Protein AF-A0AA40HMD5-F1 (afdb_monomer)

pLDDT: mean 93.28, std 7.08, range [59.75, 98.69]

Radius of gyration: 20.23 Å; Cα contacts (8 Å, |Δi|>4): 149; chains: 1; bounding box: 49×44×64 Å

Organism: Cnephaeus nilssonii (NCBI:txid3371016)

Nearest PDB structures (foldseek):
  6yjk-assembly1_A  TM=9.857E-01  e=2.090E-19  Rhincodon typus
  7ajl-assembly1_AAA  TM=9.637E-01  e=6.233E-18  Mus musculus
  7ajl-assembly1_BBB  TM=9.587E-01  e=8.796E-18  Mus musculus
  7ajk-assembly1_CCC  TM=4.771E-01  e=3.137E-13  Homo sapiens
  7ezx-assembly1_M2  TM=3.123E-01  e=2.542E+00  Porphyridium purpureum

Mean predicted aligned error: 4.62 Å

Foldseek 3Di:
DPDPVQLVVLVVLVVVVVVCVVVVVPDPPVDDDDPVNSVVVNVLVVALHSVLLVVLVVLQVVCVVPVVDDLCVLLVVLLVLLVVLLCCLPPPVNVVPDPDPVVNLVSLVSNLSSQQSNQSSPPQGCQAPPHSHPLVSSLVSLVVDDCVSCVSSLVCVVRRGDCCPPPRGDPVSVVSSD

Sequence (178 aa):
MRNPAIQNDFSYYRRTISRNRINNMHLDIENEVNNEMANRMSLFYAEATPMLKTLSNATMHFVSENKTLPIENTTDCLSTMTSVCKVMLETPEYRSRFTSEETLMFCMRVMVGVIILYDHVHPVGAFCKTSKIDMKGCIKVLKEQAPDSVEGLLNALRFTTKHLNDESTSKQIRAMLQ

Secondary structure (DSSP, 8-state):
---THHHHHHHHHHHHHHHHHHTT-----TTPPPHHHHHHHHHHHHSSSHHHHHHHHHHHHHHHH-TTS-HHHHHHHHHHHHHHHHHHHH-HHHHTT---HHHHHHHHHHHHHHHHHHHHHSTTTTTSTT-SS-HHHHHHHHHTS-HHHHHHHHHHHHHH-SSTTSTTS-HHHHHHH-

Structure (mmCIF, N/CA/C/O backbone):
data_AF-A0AA40HMD5-F1
#
_entry.id   AF-A0AA40HMD5-F1
#
loop_
_atom_site.group_PDB
_atom_site.id
_atom_site.type_symbol
_atom_site.label_atom_id
_atom_site.label_alt_id
_atom_site.label_comp_id
_atom_site.label_asym_id
_atom_site.label_entity_id
_atom_site.label_seq_id
_atom_site.pdbx_PDB_ins_code
_atom_site.Cartn_x
_atom_site.Cartn_y
_atom_site.Cartn_z
_atom_site.occupancy
_atom_site.B_iso_or_equiv
_atom_site.auth_seq_id
_atom_site.auth_comp_id
_atom_site.auth_asym_id
_atom_site.auth_atom_id
_atom_site.pdbx_PDB_model_num
ATOM 1 N N . MET A 1 1 ? 4.386 8.523 -6.939 1.00 76.94 1 MET A N 1
ATOM 2 C CA . MET A 1 1 ? 3.204 9.280 -7.412 1.00 76.94 1 MET A CA 1
ATOM 3 C C . MET A 1 1 ? 3.519 10.701 -7.885 1.00 76.94 1 MET A C 1
ATOM 5 O O . MET A 1 1 ? 3.071 11.043 -8.962 1.00 76.94 1 MET A O 1
ATOM 9 N N . ARG A 1 2 ? 4.275 11.537 -7.150 1.00 86.88 2 ARG A N 1
ATOM 10 C CA . ARG A 1 2 ? 4.455 12.970 -7.500 1.00 86.88 2 ARG A CA 1
ATOM 11 C C . ARG A 1 2 ? 5.481 13.292 -8.605 1.00 86.88 2 ARG A C 1
ATOM 13 O O . ARG A 1 2 ? 5.619 14.453 -8.958 1.00 86.88 2 ARG A O 1
ATOM 20 N N . ASN A 1 3 ? 6.207 12.305 -9.133 1.00 92.56 3 ASN A N 1
ATOM 21 C CA . ASN A 1 3 ? 7.227 12.533 -10.159 1.00 92.56 3 ASN A CA 1
ATOM 22 C C . ASN A 1 3 ? 6.860 11.808 -11.470 1.00 92.56 3 ASN A C 1
ATOM 24 O O . ASN A 1 3 ? 7.210 10.635 -11.621 1.00 92.56 3 ASN A O 1
ATOM 28 N N . PRO A 1 4 ? 6.151 12.473 -12.404 1.00 91.88 4 PRO A N 1
ATOM 29 C CA . PRO A 1 4 ? 5.786 11.882 -13.693 1.00 91.88 4 PRO A CA 1
ATOM 30 C C . PRO A 1 4 ? 6.989 11.694 -14.631 1.00 91.88 4 PRO A C 1
ATOM 32 O O . PRO A 1 4 ? 6.913 10.883 -15.554 1.00 91.88 4 PRO A O 1
ATOM 35 N N . ALA A 1 5 ? 8.108 12.393 -14.392 1.00 96.62 5 ALA A N 1
ATOM 36 C CA . ALA A 1 5 ? 9.300 12.289 -15.232 1.00 96.62 5 ALA A CA 1
ATOM 37 C C . ALA A 1 5 ? 9.866 10.862 -15.242 1.00 96.62 5 ALA A C 1
ATOM 39 O O . ALA A 1 5 ? 10.269 10.388 -16.291 1.00 96.62 5 ALA A O 1
ATOM 40 N N . ILE A 1 6 ? 9.764 10.116 -14.135 1.00 95.44 6 ILE A N 1
ATOM 41 C CA . ILE A 1 6 ? 10.269 8.733 -14.041 1.00 95.44 6 ILE A CA 1
ATOM 42 C C . ILE A 1 6 ? 9.713 7.837 -15.163 1.00 95.44 6 ILE A C 1
ATOM 44 O O . ILE A 1 6 ? 10.471 7.146 -15.844 1.00 95.44 6 ILE A O 1
ATOM 48 N N . GLN A 1 7 ? 8.393 7.849 -15.381 1.00 94.31 7 GLN A N 1
ATOM 49 C CA . GLN A 1 7 ? 7.774 7.041 -16.438 1.00 94.31 7 GLN A CA 1
ATOM 50 C C . GLN A 1 7 ? 8.076 7.603 -17.834 1.00 94.31 7 GLN A C 1
ATOM 52 O O . GLN A 1 7 ? 8.306 6.830 -18.770 1.00 94.31 7 GLN A O 1
ATOM 57 N N . ASN A 1 8 ? 8.091 8.931 -17.980 1.00 96.19 8 ASN A N 1
ATOM 58 C CA . ASN A 1 8 ? 8.350 9.602 -19.255 1.00 96.19 8 ASN A CA 1
ATOM 59 C C . ASN A 1 8 ? 9.776 9.353 -19.751 1.00 96.19 8 ASN A C 1
ATOM 61 O O . ASN A 1 8 ? 9.962 8.947 -20.900 1.00 96.19 8 ASN A O 1
ATOM 65 N N . ASP A 1 9 ? 10.760 9.529 -18.876 1.00 97.56 9 ASP A N 1
ATOM 66 C CA . ASP A 1 9 ? 12.180 9.356 -19.163 1.00 97.56 9 ASP A CA 1
ATOM 67 C C . ASP A 1 9 ? 12.468 7.902 -19.532 1.00 97.56 9 ASP A C 1
ATOM 69 O O . ASP A 1 9 ? 13.110 7.628 -20.547 1.00 97.56 9 ASP A O 1
ATOM 73 N N . PHE A 1 10 ? 11.904 6.946 -18.784 1.00 96.50 10 PHE A N 1
ATOM 74 C CA . PHE A 1 10 ? 12.066 5.531 -19.104 1.00 96.50 10 PHE A CA 1
ATOM 75 C C . PHE A 1 10 ? 11.384 5.147 -20.428 1.00 96.50 10 PHE A C 1
ATOM 77 O O . PHE A 1 10 ? 11.940 4.401 -21.237 1.00 96.50 10 PHE A O 1
ATOM 84 N N . SER A 1 11 ? 10.203 5.703 -20.710 1.00 95.38 11 SER A N 1
ATOM 85 C CA . SER A 1 11 ? 9.508 5.497 -21.988 1.00 95.38 11 SER A CA 1
ATOM 86 C C . SER A 1 11 ? 10.266 6.111 -23.168 1.00 95.38 11 SER A C 1
ATOM 88 O O . SER A 1 11 ? 10.278 5.552 -24.267 1.00 95.38 11 SER A O 1
ATOM 90 N N . TYR A 1 12 ? 10.911 7.262 -22.968 1.00 95.81 12 TYR A N 1
ATOM 91 C CA . TYR A 1 12 ? 11.794 7.870 -23.958 1.00 95.81 12 TYR A CA 1
ATOM 92 C C . TYR A 1 12 ? 13.033 7.003 -24.202 1.00 95.81 12 TYR A C 1
ATOM 94 O O . TYR A 1 12 ? 13.300 6.658 -25.352 1.00 95.81 12 TYR A O 1
ATOM 102 N N . TYR A 1 13 ? 13.715 6.567 -23.138 1.00 93.75 13 TYR A N 1
ATOM 103 C CA . TYR A 1 13 ? 14.861 5.657 -23.212 1.00 93.75 13 TYR A CA 1
ATOM 104 C C . TYR A 1 13 ? 14.550 4.417 -24.064 1.00 93.75 13 TYR A C 1
ATOM 106 O O . TYR A 1 13 ? 15.254 4.145 -25.038 1.00 93.75 13 TYR A O 1
ATOM 114 N N . ARG A 1 14 ? 13.438 3.719 -23.783 1.00 92.69 14 ARG A N 1
ATOM 115 C CA . ARG A 1 14 ? 13.032 2.518 -24.538 1.00 92.69 14 ARG A CA 1
ATOM 116 C C . ARG A 1 14 ? 12.826 2.787 -26.031 1.00 92.69 14 ARG A C 1
ATOM 118 O O . ARG A 1 14 ? 13.251 1.986 -26.865 1.00 92.69 14 ARG A O 1
ATOM 125 N N . ARG A 1 15 ? 12.177 3.904 -26.383 1.00 92.88 15 ARG A N 1
ATOM 126 C CA . ARG A 1 15 ? 11.934 4.283 -27.788 1.00 92.88 15 ARG A CA 1
ATOM 127 C C . ARG A 1 15 ? 13.234 4.606 -28.520 1.00 92.88 15 ARG A C 1
ATOM 129 O O . ARG A 1 15 ? 13.408 4.171 -29.657 1.00 92.88 15 ARG A O 1
ATOM 136 N N . THR A 1 16 ? 14.137 5.331 -27.868 1.00 90.69 16 THR A N 1
ATOM 137 C CA . THR A 1 16 ? 15.429 5.729 -28.438 1.00 90.69 16 THR A CA 1
ATOM 138 C C . THR A 1 16 ? 16.326 4.520 -28.684 1.00 90.69 16 THR A C 1
ATOM 140 O O . THR A 1 16 ? 16.836 4.357 -29.789 1.00 90.69 16 THR A O 1
ATOM 143 N N . ILE A 1 17 ? 16.442 3.619 -27.705 1.00 87.38 17 ILE A N 1
ATOM 144 C CA . ILE A 1 17 ? 17.214 2.377 -27.843 1.00 87.38 17 ILE A CA 1
ATOM 145 C C . ILE A 1 17 ? 16.681 1.503 -28.985 1.00 87.38 17 ILE A C 1
ATOM 147 O O . ILE A 1 17 ? 17.449 1.059 -29.836 1.00 87.38 17 ILE A O 1
ATOM 151 N N . SER A 1 18 ? 15.360 1.306 -29.054 1.00 86.88 18 SER A N 1
ATOM 152 C CA . SER A 1 18 ? 14.730 0.526 -30.127 1.00 86.88 18 SER A CA 1
ATOM 153 C C . SER A 1 18 ? 15.032 1.105 -31.517 1.00 86.88 18 SER A C 1
ATOM 155 O O . SER A 1 18 ? 15.422 0.376 -32.428 1.00 86.88 18 SER A O 1
ATOM 157 N N . ARG A 1 19 ? 14.944 2.434 -31.672 1.00 87.56 19 ARG A N 1
ATOM 158 C CA . ARG A 1 19 ? 15.265 3.120 -32.932 1.00 87.56 19 ARG A CA 1
ATOM 159 C C . ARG A 1 19 ? 16.746 2.998 -33.306 1.00 87.56 19 ARG A C 1
ATOM 161 O O . ARG A 1 19 ? 17.051 2.764 -34.472 1.00 87.56 19 ARG A O 1
ATOM 168 N N . ASN A 1 20 ? 17.656 3.129 -32.343 1.00 84.69 20 ASN A N 1
ATOM 169 C CA . ASN A 1 20 ? 19.097 3.033 -32.598 1.00 84.69 20 ASN A CA 1
ATOM 170 C C . ASN A 1 20 ? 19.508 1.630 -33.064 1.00 84.69 20 ASN A C 1
ATOM 172 O O . ASN A 1 20 ? 20.321 1.515 -33.981 1.00 84.69 20 ASN A O 1
ATOM 176 N N . ARG A 1 21 ? 18.883 0.580 -32.509 1.00 79.88 21 ARG A N 1
ATOM 177 C CA . ARG A 1 21 ? 19.070 -0.809 -32.961 1.00 79.88 21 ARG A CA 1
ATOM 178 C C . ARG A 1 21 ? 18.622 -1.018 -34.410 1.00 79.88 21 ARG A C 1
ATOM 180 O O . ARG A 1 21 ? 19.326 -1.675 -35.161 1.00 79.88 21 ARG A O 1
ATOM 187 N N . ILE A 1 22 ? 17.490 -0.433 -34.819 1.00 81.19 22 ILE A N 1
ATOM 188 C CA . ILE A 1 22 ? 16.999 -0.512 -36.211 1.00 81.19 22 ILE A CA 1
ATOM 189 C C . ILE A 1 22 ? 17.963 0.187 -37.181 1.00 81.19 22 ILE A C 1
ATOM 191 O O . ILE A 1 22 ? 18.184 -0.290 -38.290 1.00 81.19 22 ILE A O 1
ATOM 195 N N . ASN A 1 23 ? 18.558 1.301 -36.756 1.00 82.94 23 ASN A N 1
ATOM 196 C CA . ASN A 1 23 ? 19.469 2.091 -37.582 1.00 82.94 23 ASN A CA 1
ATOM 197 C C . ASN A 1 23 ? 20.921 1.568 -37.581 1.00 82.94 23 ASN A C 1
ATOM 199 O O . ASN A 1 23 ? 21.796 2.257 -38.099 1.00 82.94 23 ASN A O 1
ATOM 203 N N . ASN A 1 24 ? 21.197 0.392 -36.995 1.00 71.44 24 ASN A N 1
ATOM 204 C CA . ASN A 1 24 ? 22.543 -0.181 -36.829 1.00 71.44 24 ASN A CA 1
ATOM 205 C C . ASN A 1 24 ? 23.564 0.791 -36.209 1.00 71.44 24 ASN A C 1
ATOM 207 O O . ASN A 1 24 ? 24.769 0.683 -36.442 1.00 71.44 24 ASN A O 1
ATOM 211 N N . MET A 1 25 ? 23.097 1.744 -35.399 1.00 71.94 25 MET A N 1
ATOM 212 C CA . MET A 1 25 ? 23.985 2.585 -34.610 1.00 71.94 25 MET A CA 1
ATOM 213 C C . MET A 1 25 ? 24.460 1.751 -33.421 1.00 71.94 25 MET A C 1
ATOM 215 O O . MET A 1 25 ? 23.797 1.717 -32.384 1.00 71.94 25 MET A O 1
ATOM 219 N N . HIS A 1 26 ? 25.583 1.047 -33.592 1.00 59.75 26 HIS A N 1
ATOM 220 C CA . HIS A 1 26 ? 26.296 0.375 -32.506 1.00 59.75 26 HIS A CA 1
ATOM 221 C C . HIS A 1 26 ? 26.865 1.433 -31.557 1.00 59.75 26 HIS A C 1
ATOM 223 O O . HIS A 1 26 ? 28.010 1.860 -31.659 1.00 59.75 26 HIS A O 1
ATOM 229 N N . LEU A 1 27 ? 26.011 1.917 -30.662 1.00 65.69 27 LEU A N 1
ATOM 230 C CA . LEU A 1 27 ? 26.441 2.618 -29.469 1.00 65.69 27 LEU A CA 1
ATOM 231 C C . LEU A 1 27 ? 26.837 1.525 -28.480 1.00 65.69 27 LEU A C 1
ATOM 233 O O . LEU A 1 27 ? 25.963 0.792 -28.015 1.00 65.69 27 LEU A O 1
ATOM 237 N N . ASP A 1 28 ? 28.130 1.404 -28.181 1.00 62.22 28 ASP A N 1
ATOM 238 C CA . ASP A 1 28 ? 28.633 0.558 -27.095 1.00 62.22 28 ASP A CA 1
ATOM 239 C C . ASP A 1 28 ? 28.187 1.159 -25.754 1.00 62.22 28 ASP A C 1
ATOM 241 O O . ASP A 1 28 ? 28.931 1.828 -25.039 1.00 62.22 28 ASP A O 1
ATOM 245 N N . ILE A 1 29 ? 26.902 0.992 -25.439 1.00 69.81 29 ILE A N 1
ATOM 246 C CA . ILE A 1 29 ? 26.333 1.360 -24.150 1.00 69.81 29 ILE A CA 1
ATOM 247 C C . ILE A 1 29 ? 26.676 0.214 -23.209 1.00 69.81 29 ILE A C 1
ATOM 249 O O . ILE A 1 29 ? 25.978 -0.797 -23.164 1.00 69.81 29 ILE A O 1
ATOM 253 N N . GLU A 1 30 ? 27.750 0.391 -22.446 1.00 60.41 30 GLU A N 1
ATOM 254 C CA . GLU A 1 30 ? 28.377 -0.629 -21.591 1.00 60.41 30 GLU A CA 1
ATOM 255 C C . GLU A 1 30 ? 27.458 -1.209 -20.486 1.00 60.41 30 GLU A C 1
ATOM 257 O O . GLU A 1 30 ? 27.862 -2.091 -19.744 1.00 60.41 30 GLU A O 1
ATOM 262 N N . ASN A 1 31 ? 26.199 -0.766 -20.383 1.00 78.50 31 ASN A N 1
ATOM 263 C CA . ASN A 1 31 ? 25.179 -1.281 -19.462 1.00 78.50 31 ASN A CA 1
ATOM 264 C C . ASN A 1 31 ? 23.758 -1.179 -20.056 1.00 78.50 31 ASN A C 1
ATOM 266 O O . ASN A 1 31 ? 22.821 -0.723 -19.397 1.00 78.50 31 ASN A O 1
ATOM 270 N N . GLU A 1 32 ? 23.583 -1.527 -21.333 1.00 84.00 32 GLU A N 1
ATOM 271 C CA . GLU A 1 32 ? 22.264 -1.480 -21.972 1.00 84.00 32 GLU A CA 1
ATOM 272 C C . GLU A 1 32 ? 21.247 -2.396 -21.260 1.00 84.00 32 GLU A C 1
ATOM 274 O O . GLU A 1 32 ? 21.483 -3.585 -21.035 1.00 84.00 32 GLU A O 1
ATOM 279 N N . VAL A 1 33 ? 20.068 -1.856 -20.935 1.00 89.38 33 VAL A N 1
ATOM 280 C CA . VAL A 1 33 ? 18.976 -2.645 -20.360 1.00 89.38 33 VAL A CA 1
ATOM 281 C C . VAL A 1 33 ? 18.364 -3.518 -21.453 1.00 89.38 33 VAL A C 1
ATOM 283 O O . VAL A 1 33 ? 17.806 -3.015 -22.431 1.00 89.38 33 VAL A O 1
ATOM 286 N N . ASN A 1 34 ? 18.426 -4.839 -21.276 1.00 89.69 34 ASN A N 1
ATOM 287 C CA . ASN A 1 34 ? 17.807 -5.772 -22.214 1.00 89.69 34 ASN A CA 1
ATOM 288 C C . ASN A 1 34 ? 16.266 -5.632 -22.239 1.00 89.69 34 ASN A C 1
ATOM 290 O O . ASN A 1 34 ? 15.643 -5.090 -21.322 1.00 89.69 34 ASN A O 1
ATOM 294 N N . ASN A 1 35 ? 15.626 -6.138 -23.298 1.00 89.31 35 ASN A N 1
ATOM 295 C CA . ASN A 1 35 ? 14.188 -5.933 -23.508 1.00 89.31 35 ASN A CA 1
ATOM 296 C C . ASN A 1 35 ? 13.310 -6.596 -22.424 1.00 89.31 35 ASN A C 1
ATOM 298 O O . ASN A 1 35 ? 12.266 -6.057 -22.060 1.00 89.31 35 ASN A O 1
ATOM 302 N N . GLU A 1 36 ? 13.728 -7.742 -21.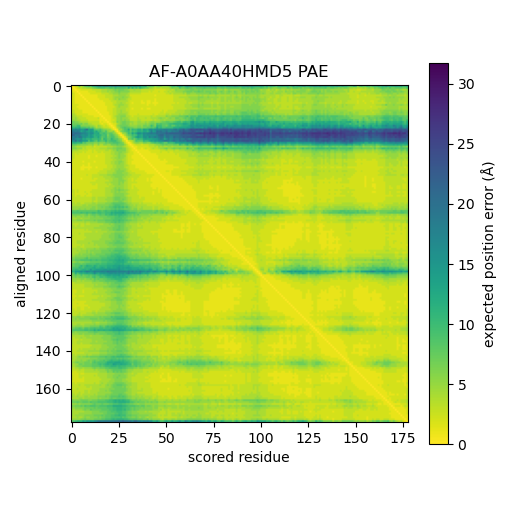881 1.00 93.81 36 GLU A N 1
ATOM 303 C CA . GLU A 1 36 ? 12.995 -8.438 -20.816 1.00 93.81 36 GLU A CA 1
ATOM 304 C C . GLU A 1 36 ? 12.981 -7.614 -19.520 1.00 93.81 36 GLU A C 1
ATOM 306 O O . GLU A 1 36 ? 11.915 -7.332 -18.964 1.00 93.81 36 GLU A O 1
ATOM 311 N N . MET A 1 37 ? 14.154 -7.153 -19.080 1.00 94.44 37 MET A N 1
ATOM 312 C CA . MET A 1 37 ? 14.301 -6.266 -17.931 1.00 94.44 37 MET A CA 1
ATOM 313 C C . MET A 1 37 ? 13.524 -4.969 -18.155 1.00 94.44 37 MET A C 1
ATOM 315 O O . MET A 1 37 ? 12.797 -4.528 -17.266 1.00 94.44 37 MET A O 1
ATOM 319 N N . ALA A 1 38 ? 13.589 -4.396 -19.361 1.00 94.50 38 ALA A N 1
ATOM 320 C CA . ALA A 1 38 ? 12.853 -3.183 -19.684 1.00 94.50 38 ALA A CA 1
ATOM 321 C C . ALA A 1 38 ? 11.329 -3.367 -19.573 1.00 94.50 38 ALA A C 1
ATOM 323 O O . ALA A 1 38 ? 10.638 -2.478 -19.075 1.00 94.50 38 ALA A O 1
ATOM 324 N N . ASN A 1 39 ? 10.798 -4.527 -19.976 1.00 95.00 39 ASN A N 1
ATOM 325 C CA . ASN A 1 39 ? 9.383 -4.857 -19.793 1.00 95.00 39 ASN A CA 1
ATOM 326 C C . ASN A 1 39 ? 9.010 -4.959 -18.307 1.00 95.00 39 ASN A C 1
ATOM 328 O O . ASN A 1 39 ? 8.006 -4.378 -17.891 1.00 95.00 39 ASN A O 1
ATOM 332 N N . ARG A 1 40 ? 9.837 -5.627 -17.489 1.00 96.94 40 ARG A N 1
ATOM 333 C CA . ARG A 1 40 ? 9.624 -5.720 -16.032 1.00 96.94 40 ARG A CA 1
ATOM 334 C C . ARG A 1 40 ? 9.664 -4.347 -15.362 1.00 96.94 40 ARG A C 1
ATOM 336 O O . ARG A 1 40 ? 8.799 -4.045 -14.545 1.00 96.94 40 ARG A O 1
ATOM 343 N N . MET A 1 41 ? 10.617 -3.497 -15.743 1.00 96.88 41 MET A N 1
ATOM 344 C CA . MET A 1 41 ? 10.718 -2.119 -15.256 1.00 96.88 41 MET A CA 1
ATOM 345 C C . MET A 1 41 ? 9.507 -1.275 -15.665 1.00 96.88 41 MET A C 1
ATOM 347 O O . MET A 1 41 ? 9.007 -0.502 -14.854 1.00 96.88 41 MET A O 1
ATOM 351 N N . SER A 1 42 ? 8.996 -1.432 -16.892 1.00 96.38 42 SER A N 1
ATOM 352 C CA . SER A 1 42 ? 7.786 -0.725 -17.328 1.00 96.38 42 SER A CA 1
ATOM 353 C C . SER A 1 42 ? 6.566 -1.106 -16.496 1.00 96.38 42 SER A C 1
ATOM 355 O O . SER A 1 42 ? 5.850 -0.211 -16.059 1.00 96.38 42 SER A O 1
ATOM 357 N N . LEU A 1 43 ? 6.352 -2.399 -16.229 1.00 96.50 43 LEU A N 1
ATOM 358 C CA . LEU A 1 43 ? 5.265 -2.844 -15.350 1.00 96.50 43 LEU A CA 1
ATOM 359 C C . LEU A 1 43 ? 5.455 -2.330 -13.920 1.00 96.50 43 LEU A C 1
ATOM 361 O O . LEU A 1 43 ? 4.504 -1.858 -13.311 1.00 96.50 43 LEU A O 1
ATOM 365 N N . PHE A 1 44 ? 6.689 -2.357 -13.410 1.00 97.50 44 PHE A N 1
ATOM 366 C CA . PHE A 1 44 ? 7.006 -1.833 -12.085 1.00 97.50 44 PHE A CA 1
ATOM 367 C C . PHE A 1 44 ? 6.665 -0.343 -11.961 1.00 97.50 44 PHE A C 1
ATOM 369 O O . PHE A 1 44 ? 5.963 0.044 -11.034 1.00 97.50 44 PHE A O 1
ATOM 376 N N . TYR A 1 45 ? 7.113 0.499 -12.896 1.00 96.50 45 TYR A N 1
ATOM 377 C CA . TYR A 1 45 ? 6.860 1.940 -12.829 1.00 96.50 45 TYR A CA 1
ATOM 378 C C . TYR A 1 45 ? 5.434 2.344 -13.201 1.00 96.50 45 TYR A C 1
ATOM 380 O O . TYR A 1 45 ? 5.040 3.449 -12.835 1.00 96.50 45 TYR A O 1
ATOM 388 N N . ALA A 1 46 ? 4.672 1.493 -13.896 1.00 94.75 46 ALA A N 1
ATOM 389 C CA . ALA A 1 46 ? 3.262 1.739 -14.206 1.00 94.75 46 ALA A CA 1
ATOM 390 C C . ALA A 1 46 ? 2.365 1.705 -12.956 1.00 94.75 46 ALA A C 1
ATOM 392 O O . ALA A 1 46 ? 1.312 2.340 -12.935 1.00 94.75 46 ALA A O 1
ATOM 393 N N . GLU A 1 47 ? 2.787 0.999 -11.907 1.00 94.81 47 GLU A N 1
ATOM 394 C CA . GLU A 1 47 ? 2.059 0.910 -10.643 1.00 94.81 47 GLU A CA 1
ATOM 395 C C . GLU A 1 47 ? 2.073 2.243 -9.878 1.00 94.81 47 GLU A C 1
ATOM 397 O O . GLU A 1 47 ? 3.083 2.948 -9.809 1.00 94.81 47 GLU A O 1
ATOM 402 N N . ALA A 1 48 ? 0.957 2.573 -9.220 1.00 94.06 48 ALA A N 1
ATOM 403 C CA . ALA A 1 48 ? 0.833 3.793 -8.417 1.00 94.06 48 ALA A CA 1
ATOM 404 C C . ALA A 1 48 ? 1.860 3.845 -7.265 1.00 94.06 48 ALA A C 1
ATOM 406 O O . ALA A 1 48 ? 2.462 4.891 -6.982 1.00 94.06 48 ALA A O 1
ATOM 407 N N . THR A 1 49 ? 2.087 2.693 -6.626 1.00 96.38 49 THR A N 1
ATOM 408 C CA . THR A 1 49 ? 3.064 2.494 -5.548 1.00 96.38 49 THR A CA 1
ATOM 409 C C . THR A 1 49 ? 3.936 1.261 -5.837 1.00 96.38 49 THR A C 1
ATOM 411 O O . THR A 1 49 ? 3.689 0.189 -5.275 1.00 96.38 49 THR A O 1
ATOM 414 N N . PRO A 1 50 ? 4.977 1.388 -6.682 1.00 96.69 50 PRO A N 1
ATOM 415 C CA . PRO A 1 50 ? 5.748 0.247 -7.185 1.00 96.69 50 PRO A CA 1
ATOM 416 C C . PRO A 1 50 ? 6.318 -0.658 -6.084 1.00 96.69 50 PRO A C 1
ATOM 418 O O . PRO A 1 50 ? 6.109 -1.868 -6.086 1.00 96.69 50 PRO A O 1
ATOM 421 N N . MET A 1 51 ? 6.967 -0.064 -5.076 1.00 98.00 51 MET A N 1
ATOM 422 C CA . MET A 1 51 ? 7.566 -0.819 -3.967 1.00 98.00 51 MET A CA 1
ATOM 423 C C . MET A 1 51 ? 6.522 -1.555 -3.123 1.00 98.00 51 MET A C 1
ATOM 425 O O . MET A 1 51 ? 6.729 -2.705 -2.743 1.00 98.00 51 MET A O 1
ATOM 429 N N . LEU A 1 52 ? 5.381 -0.918 -2.851 1.00 97.19 52 LEU A N 1
ATOM 430 C CA . LEU A 1 52 ? 4.327 -1.528 -2.044 1.00 97.19 52 LEU A CA 1
ATOM 431 C C . LEU A 1 52 ? 3.611 -2.651 -2.801 1.00 97.19 52 LEU A C 1
ATOM 433 O O . LEU A 1 52 ? 3.249 -3.659 -2.195 1.00 97.19 52 LEU A O 1
ATOM 437 N N . LYS A 1 53 ? 3.472 -2.526 -4.126 1.00 96.94 53 LYS A N 1
ATOM 438 C CA . LYS A 1 53 ? 2.978 -3.610 -4.977 1.00 96.94 53 LYS A CA 1
ATOM 439 C C . LYS A 1 53 ? 3.922 -4.811 -4.942 1.00 96.94 53 LYS A C 1
ATOM 441 O O . LYS A 1 53 ? 3.460 -5.934 -4.751 1.00 96.94 53 LYS A O 1
ATOM 446 N N . THR A 1 54 ? 5.231 -4.580 -5.049 1.00 98.00 54 THR A N 1
ATOM 447 C CA . THR A 1 54 ? 6.242 -5.641 -4.925 1.00 98.00 54 THR A CA 1
ATOM 448 C C . THR A 1 54 ? 6.175 -6.331 -3.565 1.00 98.00 54 THR A C 1
ATOM 450 O O . THR A 1 54 ? 6.154 -7.558 -3.519 1.00 98.00 54 THR A O 1
ATOM 453 N N . LEU A 1 55 ? 6.077 -5.573 -2.466 1.00 98.31 55 LEU A N 1
ATOM 454 C CA . LEU A 1 55 ? 5.919 -6.152 -1.128 1.00 98.31 55 LEU A CA 1
ATOM 455 C C . LEU A 1 55 ? 4.618 -6.950 -0.998 1.00 98.31 55 LEU A C 1
ATOM 457 O O . LEU A 1 55 ? 4.655 -8.066 -0.498 1.00 98.31 55 LEU A O 1
ATOM 461 N N . SER A 1 56 ? 3.498 -6.439 -1.517 1.00 97.44 56 SER A N 1
ATOM 462 C CA . SER A 1 56 ? 2.210 -7.152 -1.508 1.00 97.44 56 SER A CA 1
ATOM 463 C C . SER A 1 56 ? 2.310 -8.490 -2.240 1.00 97.44 56 SER A C 1
ATOM 465 O O . SER A 1 56 ? 1.879 -9.518 -1.720 1.00 97.44 56 SER A O 1
ATOM 467 N N . ASN A 1 57 ? 2.948 -8.502 -3.414 1.00 97.62 57 ASN A N 1
ATOM 468 C CA . ASN A 1 57 ? 3.197 -9.725 -4.172 1.00 97.62 57 ASN A CA 1
ATOM 469 C C . ASN A 1 57 ? 4.110 -10.695 -3.408 1.00 97.62 57 ASN A C 1
ATOM 471 O O . ASN A 1 57 ? 3.824 -11.888 -3.372 1.00 97.62 57 ASN A O 1
ATOM 475 N N . ALA A 1 58 ? 5.169 -10.197 -2.763 1.00 98.31 58 ALA A N 1
ATOM 476 C CA . ALA A 1 58 ? 6.068 -11.019 -1.958 1.00 98.31 58 ALA A CA 1
ATOM 477 C C . ALA A 1 58 ? 5.362 -11.629 -0.734 1.00 98.31 58 ALA A C 1
ATOM 479 O O . ALA A 1 58 ? 5.566 -12.802 -0.430 1.00 98.31 58 ALA A O 1
ATOM 480 N N . THR A 1 59 ? 4.488 -10.879 -0.054 1.00 97.88 59 THR A N 1
ATOM 481 C CA . THR A 1 59 ? 3.712 -11.404 1.080 1.00 97.88 59 THR A CA 1
ATOM 482 C C . THR A 1 59 ? 2.679 -12.437 0.625 1.00 97.88 59 THR A C 1
ATOM 484 O O . THR A 1 59 ? 2.546 -13.481 1.262 1.00 97.88 59 THR A O 1
ATOM 487 N N . MET A 1 60 ? 1.993 -12.208 -0.503 1.00 97.50 60 MET A N 1
ATOM 488 C CA . MET A 1 60 ? 1.113 -13.221 -1.104 1.00 97.50 60 MET A CA 1
ATOM 489 C C . MET A 1 60 ? 1.890 -14.492 -1.474 1.00 97.50 60 MET A C 1
ATOM 491 O O . MET A 1 60 ? 1.429 -15.597 -1.191 1.00 97.50 60 MET A O 1
ATOM 495 N N . HIS A 1 61 ? 3.085 -14.340 -2.054 1.00 97.88 61 HIS A N 1
ATOM 496 C CA . HIS A 1 61 ? 3.959 -15.458 -2.405 1.00 97.88 61 HIS A CA 1
ATOM 497 C C . HIS A 1 61 ? 4.357 -16.272 -1.171 1.00 97.88 61 HIS A C 1
ATOM 499 O O . HIS A 1 61 ? 4.159 -17.485 -1.157 1.00 97.88 61 HIS A O 1
ATOM 505 N N . PHE A 1 62 ? 4.810 -15.604 -0.105 1.00 98.12 62 PHE A N 1
ATOM 506 C CA . PHE A 1 62 ? 5.160 -16.240 1.166 1.00 98.12 62 PHE A CA 1
ATOM 507 C C . PHE A 1 62 ? 4.022 -17.117 1.706 1.00 98.12 62 PHE A C 1
ATOM 509 O O . PHE A 1 62 ? 4.251 -18.277 2.047 1.00 98.12 62 PHE A O 1
ATOM 516 N N . VAL A 1 63 ? 2.787 -16.608 1.729 1.00 96.69 63 VAL A N 1
ATOM 517 C CA . VAL A 1 63 ? 1.625 -17.385 2.191 1.00 96.69 63 VAL A CA 1
ATOM 518 C C . VAL A 1 63 ? 1.312 -18.550 1.247 1.00 96.69 63 VAL A C 1
ATOM 520 O O . VAL A 1 63 ? 0.955 -19.634 1.703 1.00 96.69 63 VAL A O 1
ATOM 523 N N . SER A 1 64 ? 1.476 -18.361 -0.065 1.00 95.44 64 SER A N 1
ATOM 524 C CA . SER A 1 64 ? 1.206 -19.410 -1.055 1.00 95.44 64 SER A CA 1
ATOM 525 C C . SER A 1 64 ? 2.210 -20.571 -1.025 1.00 95.44 64 SER A C 1
ATOM 527 O O . SER A 1 64 ? 1.823 -21.715 -1.278 1.00 95.44 64 SER A O 1
ATOM 529 N N . GLU A 1 65 ? 3.476 -20.296 -0.694 1.00 97.44 65 GLU A N 1
ATOM 530 C CA . GLU A 1 65 ? 4.534 -21.306 -0.580 1.00 97.44 65 GLU A CA 1
ATOM 531 C C . GLU A 1 65 ? 4.473 -22.060 0.751 1.00 97.44 65 GLU A C 1
ATOM 533 O O . GLU A 1 65 ? 4.712 -23.265 0.798 1.00 97.44 65 GLU A O 1
ATOM 538 N N . ASN A 1 66 ? 4.087 -21.383 1.834 1.00 96.56 66 ASN A N 1
ATOM 539 C CA . ASN A 1 66 ? 4.078 -21.948 3.182 1.00 96.56 66 ASN A CA 1
ATOM 540 C C . ASN A 1 66 ? 2.694 -22.484 3.578 1.00 96.56 66 ASN A C 1
ATOM 542 O O . ASN A 1 66 ? 2.147 -22.116 4.614 1.00 96.56 66 ASN A O 1
ATOM 546 N N . LYS A 1 67 ? 2.129 -23.393 2.771 1.00 93.50 67 LYS A N 1
ATOM 547 C CA . LYS A 1 67 ? 0.759 -23.926 2.957 1.00 93.50 67 LYS A CA 1
ATOM 548 C C . LYS A 1 67 ? 0.517 -24.645 4.290 1.00 93.50 67 LYS A C 1
ATOM 550 O O . LYS A 1 67 ? -0.631 -24.841 4.674 1.00 93.50 67 LYS A O 1
ATOM 555 N N . THR A 1 68 ? 1.576 -25.087 4.965 1.00 95.31 68 THR A N 1
ATOM 556 C CA . THR A 1 68 ? 1.499 -25.728 6.286 1.00 95.31 68 THR A CA 1
ATOM 557 C C . THR A 1 68 ? 1.306 -24.723 7.419 1.00 95.31 68 THR A C 1
ATOM 559 O O . THR A 1 68 ? 0.881 -25.113 8.505 1.00 95.31 68 THR A O 1
ATOM 562 N N . LEU A 1 69 ? 1.606 -23.441 7.187 1.00 95.94 69 LEU A N 1
ATOM 563 C CA . LEU A 1 69 ? 1.385 -22.378 8.156 1.00 95.94 69 LEU A CA 1
ATOM 564 C C . LEU A 1 69 ? -0.046 -21.842 8.023 1.00 95.94 69 LEU A C 1
ATOM 566 O O . LEU A 1 69 ? -0.475 -21.506 6.917 1.00 95.94 69 LEU A O 1
ATOM 570 N N . PRO A 1 70 ? -0.784 -21.691 9.135 1.00 96.81 70 PRO A N 1
ATOM 571 C CA . PRO A 1 70 ? -2.055 -20.984 9.120 1.00 96.81 70 PRO A CA 1
ATOM 572 C C . PRO A 1 70 ? -1.875 -19.559 8.587 1.00 96.81 70 PRO A C 1
ATOM 574 O O . PRO A 1 70 ? -1.022 -18.811 9.071 1.00 96.81 70 PRO A O 1
ATOM 577 N N . ILE A 1 71 ? -2.713 -19.159 7.625 1.00 95.88 71 ILE A N 1
ATOM 578 C CA . ILE A 1 71 ? -2.711 -17.796 7.066 1.00 95.88 71 ILE A CA 1
ATOM 579 C C . ILE A 1 71 ? -2.894 -16.730 8.153 1.00 95.88 71 ILE A C 1
ATOM 581 O O . ILE A 1 71 ? -2.303 -15.651 8.077 1.00 95.88 71 ILE A O 1
ATOM 585 N N . GLU A 1 72 ? -3.640 -17.087 9.202 1.00 95.94 72 GLU A N 1
ATOM 586 C CA . GLU A 1 72 ? -3.892 -16.270 10.385 1.00 95.94 72 GLU A CA 1
ATOM 587 C C . GLU A 1 72 ? -2.601 -15.797 11.050 1.00 95.94 72 GLU A C 1
ATOM 589 O O . GLU A 1 72 ? -2.529 -14.644 11.450 1.00 95.94 72 GLU A O 1
ATOM 594 N N . ASN A 1 73 ? -1.530 -16.598 11.062 1.00 97.31 73 ASN A N 1
ATOM 595 C CA . ASN A 1 73 ? -0.248 -16.176 11.639 1.00 97.31 73 ASN A CA 1
ATOM 596 C C . ASN A 1 73 ? 0.316 -14.931 10.935 1.00 97.31 73 ASN A C 1
ATOM 598 O O . ASN A 1 73 ? 0.916 -14.065 11.571 1.00 97.31 73 ASN A O 1
ATOM 602 N N . THR A 1 74 ? 0.108 -14.829 9.620 1.00 97.75 74 THR A N 1
ATOM 603 C CA . THR A 1 74 ? 0.553 -13.675 8.829 1.00 97.75 74 THR A CA 1
ATOM 604 C C . THR A 1 74 ? -0.436 -12.525 8.957 1.00 97.75 74 THR A C 1
ATOM 606 O O . THR A 1 74 ? -0.048 -11.396 9.255 1.00 97.75 74 THR A O 1
ATOM 609 N N . THR A 1 75 ? -1.728 -12.791 8.759 1.00 97.56 75 THR A N 1
ATOM 610 C CA . THR A 1 75 ? -2.746 -11.734 8.760 1.00 97.56 75 THR A CA 1
ATOM 611 C C . THR A 1 75 ? -2.928 -11.120 10.148 1.00 97.56 75 THR A C 1
ATOM 613 O O . THR A 1 75 ? -3.095 -9.907 10.263 1.00 97.56 75 THR A O 1
ATOM 616 N N . ASP A 1 76 ? -2.807 -11.903 11.218 1.00 97.94 76 ASP A N 1
ATOM 617 C CA . ASP A 1 76 ? -2.929 -11.410 12.591 1.00 97.94 76 ASP A CA 1
ATOM 618 C C . ASP A 1 76 ? -1.736 -10.552 12.989 1.00 97.94 76 ASP A C 1
ATOM 620 O O . ASP A 1 76 ? -1.929 -9.506 13.611 1.00 97.94 76 ASP A O 1
ATOM 624 N N . CYS A 1 77 ? -0.530 -10.925 12.551 1.00 98.38 77 CYS A N 1
ATOM 625 C CA . CYS A 1 77 ? 0.663 -10.097 12.700 1.00 98.38 77 CYS A CA 1
ATOM 626 C C . CYS A 1 77 ? 0.450 -8.713 12.061 1.00 98.38 77 CYS A C 1
ATOM 628 O O . CYS A 1 77 ? 0.585 -7.689 12.736 1.00 98.38 77 CYS A O 1
ATOM 630 N N . LEU A 1 78 ? 0.005 -8.674 10.799 1.00 98.44 78 LEU A N 1
ATOM 631 C CA . LEU A 1 78 ? -0.269 -7.423 10.082 1.00 98.44 78 LEU A CA 1
ATOM 632 C C . LEU A 1 78 ? -1.387 -6.600 10.748 1.00 98.44 78 LEU A C 1
ATOM 634 O O . LEU A 1 78 ? -1.257 -5.383 10.909 1.00 98.44 78 LEU A O 1
ATOM 638 N N . SER A 1 79 ? -2.472 -7.247 11.186 1.00 98.19 79 SER A N 1
ATOM 639 C CA . SER A 1 79 ? -3.592 -6.565 11.853 1.00 98.19 79 SER A CA 1
ATOM 640 C C . SER A 1 79 ? -3.218 -6.020 13.237 1.00 98.19 79 SER A C 1
ATOM 642 O O . SER A 1 79 ? -3.668 -4.940 13.626 1.00 98.19 79 SER A O 1
ATOM 644 N N . THR A 1 80 ? -2.330 -6.711 13.954 1.00 98.50 80 THR A N 1
ATOM 645 C CA . THR A 1 80 ? -1.823 -6.282 15.261 1.00 98.50 80 THR A CA 1
ATOM 646 C C . THR A 1 80 ? -0.912 -5.074 15.098 1.00 98.50 80 THR A C 1
ATOM 648 O O . THR A 1 80 ? -1.110 -4.075 15.785 1.00 98.50 80 THR A O 1
ATOM 651 N N . MET A 1 81 ? 0.016 -5.098 14.134 1.00 98.31 81 MET A N 1
ATOM 652 C CA . MET A 1 81 ? 0.831 -3.924 13.796 1.00 98.31 81 MET A CA 1
ATOM 653 C C . MET A 1 81 ? -0.044 -2.726 13.408 1.00 98.31 81 MET A C 1
ATOM 655 O O . MET A 1 81 ? 0.181 -1.617 13.890 1.00 98.31 81 MET A O 1
ATOM 659 N N . THR A 1 82 ? -1.088 -2.957 12.603 1.00 98.38 82 THR A N 1
ATOM 660 C CA . THR A 1 82 ? -2.066 -1.921 12.235 1.00 98.38 82 THR A CA 1
ATOM 661 C C . THR A 1 82 ? -2.726 -1.319 13.475 1.00 98.38 82 THR A C 1
ATOM 663 O O . THR A 1 82 ? -2.778 -0.098 13.619 1.00 98.38 82 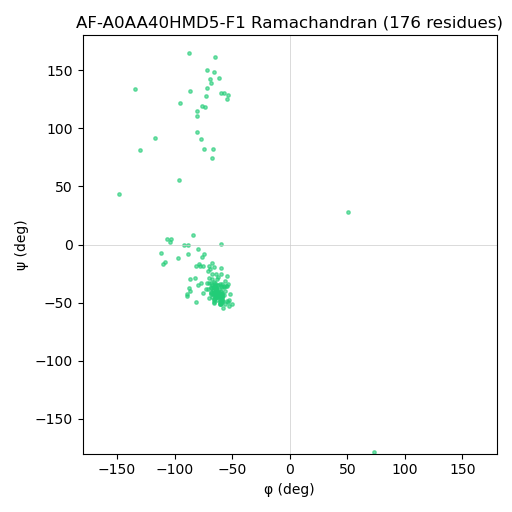THR A O 1
ATOM 666 N N . SER A 1 83 ? -3.193 -2.171 14.389 1.00 98.00 83 SER A N 1
ATOM 667 C CA . SER A 1 83 ? -3.878 -1.757 15.616 1.00 98.00 83 SER A CA 1
ATOM 668 C C . SER A 1 83 ? -2.955 -0.981 16.552 1.00 98.00 83 SER A C 1
ATOM 670 O O . SER A 1 83 ? -3.352 0.058 17.070 1.00 98.00 83 SER A O 1
ATOM 672 N N . VAL A 1 84 ? -1.706 -1.427 16.717 1.00 97.25 84 VAL A N 1
ATOM 673 C CA . VAL A 1 84 ? -0.688 -0.732 17.518 1.00 97.25 84 VAL A CA 1
ATOM 674 C C . VAL A 1 84 ? -0.427 0.664 16.954 1.00 97.25 84 VAL A C 1
ATOM 676 O O . VAL A 1 84 ? -0.516 1.642 17.693 1.00 97.25 84 VAL A O 1
ATOM 679 N N . CYS A 1 85 ? -0.183 0.790 15.644 1.00 97.19 85 CYS A N 1
ATOM 680 C CA . CYS A 1 85 ? 0.002 2.098 15.013 1.00 97.19 85 CYS A CA 1
ATOM 681 C C . CYS A 1 85 ? -1.232 2.993 15.167 1.00 97.19 85 CYS A C 1
ATOM 683 O O . CYS A 1 85 ? -1.091 4.162 15.515 1.00 97.19 85 CYS A O 1
ATOM 685 N N . LYS A 1 86 ? -2.434 2.450 14.955 1.00 97.25 86 LYS A N 1
ATOM 686 C CA . LYS A 1 86 ? -3.685 3.197 15.097 1.00 97.25 86 LYS A CA 1
ATOM 687 C C . LYS A 1 86 ? -3.867 3.724 16.524 1.00 97.25 86 LYS A C 1
ATOM 689 O O . LYS A 1 86 ? -4.077 4.919 16.692 1.00 97.25 86 LYS A O 1
ATOM 694 N N . VAL A 1 87 ? -3.743 2.865 17.538 1.00 96.69 87 VAL A N 1
ATOM 695 C CA . VAL A 1 87 ? -3.904 3.237 18.956 1.00 96.69 87 VAL A CA 1
ATOM 696 C C . VAL A 1 87 ? -2.871 4.284 19.368 1.00 96.69 87 VAL A C 1
ATOM 698 O O . VAL A 1 87 ? -3.221 5.275 20.000 1.00 96.69 87 VAL A O 1
ATOM 701 N N . MET A 1 88 ? -1.614 4.130 18.945 1.00 94.50 88 MET A N 1
ATOM 702 C CA . MET A 1 88 ? -0.576 5.134 19.196 1.00 94.50 88 MET A CA 1
ATOM 703 C C . MET A 1 88 ? -0.923 6.512 18.610 1.00 94.50 88 MET A C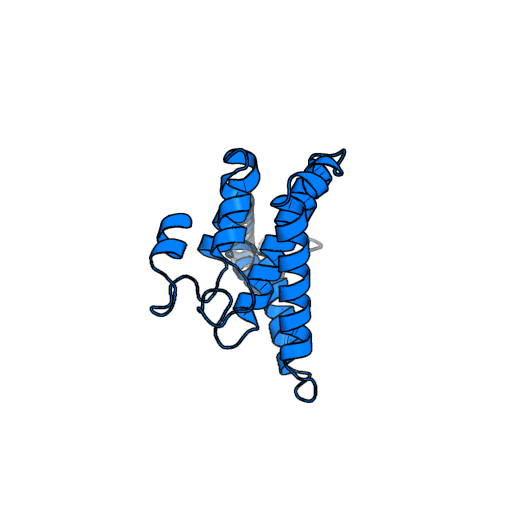 1
ATOM 705 O O . MET A 1 88 ? -0.596 7.533 19.211 1.00 94.50 88 MET A O 1
ATOM 709 N N . LEU A 1 89 ? -1.573 6.551 17.444 1.00 94.44 89 LEU A N 1
ATOM 710 C CA . LEU A 1 89 ? -1.909 7.790 16.740 1.00 94.44 89 LEU A CA 1
ATOM 711 C C . LEU A 1 89 ? -3.244 8.417 17.179 1.00 94.44 89 LEU A C 1
ATOM 713 O O . LEU A 1 89 ? -3.381 9.638 17.079 1.00 94.44 89 LEU A O 1
ATOM 717 N N . GLU A 1 90 ? -4.209 7.603 17.616 1.00 95.00 90 GLU A N 1
ATOM 718 C CA . GLU A 1 90 ? -5.565 8.014 18.017 1.00 95.00 90 GLU A CA 1
ATOM 719 C C . GLU A 1 90 ? -5.639 8.427 19.493 1.00 95.00 90 GLU A C 1
ATOM 721 O O . GLU A 1 90 ? -6.355 9.368 19.827 1.00 95.00 90 GLU A O 1
ATOM 726 N N . THR A 1 91 ? -4.907 7.750 20.382 1.00 94.44 91 THR A N 1
ATOM 727 C CA . THR A 1 91 ? -4.954 8.003 21.829 1.00 94.44 91 THR A CA 1
ATOM 728 C C . THR A 1 91 ? -4.092 9.220 22.196 1.00 94.44 91 THR A C 1
ATOM 730 O O . THR A 1 91 ? -2.866 9.139 22.064 1.00 94.44 91 THR A O 1
ATOM 733 N N . PRO A 1 92 ? -4.665 10.337 22.693 1.00 91.62 92 PRO A N 1
ATOM 734 C CA . PRO A 1 92 ? -3.911 11.560 22.997 1.00 91.62 92 PRO A CA 1
ATOM 735 C C . PRO A 1 92 ? -2.758 11.351 23.989 1.00 91.62 92 PRO A C 1
ATOM 737 O O . PRO A 1 92 ? -1.687 11.945 23.847 1.00 91.62 92 PRO A O 1
ATOM 740 N N . GLU A 1 93 ? -2.933 10.463 24.968 1.00 93.50 93 GLU A N 1
ATOM 741 C CA . GLU A 1 93 ? -1.932 10.130 25.986 1.00 93.50 93 GLU A CA 1
ATOM 742 C C . GLU A 1 93 ? -0.717 9.400 25.407 1.00 93.50 93 GLU A C 1
ATOM 744 O O . GLU A 1 93 ? 0.380 9.513 25.950 1.00 93.50 93 GLU A O 1
ATOM 749 N N . TYR A 1 94 ? -0.890 8.636 24.326 1.00 91.25 94 TYR A N 1
ATOM 750 C CA . TYR A 1 94 ? 0.220 8.010 23.605 1.00 91.25 94 TYR A CA 1
ATOM 751 C C . TYR A 1 94 ? 0.786 8.955 22.561 1.00 91.25 94 TYR A C 1
ATOM 753 O O . TYR A 1 94 ? 2.003 9.077 22.443 1.00 91.25 94 TYR A O 1
ATOM 761 N N . ARG A 1 95 ? -0.088 9.695 21.875 1.00 88.25 95 ARG A N 1
ATOM 762 C CA . ARG A 1 95 ? 0.306 10.664 20.862 1.00 88.25 95 ARG A CA 1
ATOM 763 C C . ARG A 1 95 ? 1.228 11.746 21.432 1.00 88.25 95 ARG A C 1
ATOM 765 O O . ARG A 1 95 ? 2.235 12.077 20.818 1.00 88.25 95 ARG A O 1
ATOM 772 N N . SER A 1 96 ? 0.922 12.247 22.628 1.00 88.88 96 SER A N 1
ATOM 773 C CA . SER A 1 96 ? 1.729 13.252 23.341 1.00 88.88 96 SER A CA 1
ATOM 774 C C . SER A 1 96 ? 3.093 12.743 23.818 1.00 88.88 96 SER A C 1
ATOM 776 O O . SER A 1 96 ? 3.965 13.552 24.125 1.00 88.88 96 SER A O 1
ATOM 778 N N . ARG A 1 97 ? 3.315 11.420 23.857 1.00 89.81 97 ARG A N 1
ATOM 779 C CA . ARG A 1 97 ? 4.633 10.835 24.162 1.00 89.81 97 ARG A CA 1
ATOM 780 C C . ARG A 1 97 ? 5.575 10.868 22.963 1.00 89.81 97 ARG A C 1
ATOM 782 O O . ARG A 1 97 ? 6.778 10.695 23.148 1.00 89.81 97 ARG A O 1
ATOM 789 N N . PHE A 1 98 ? 5.062 11.074 21.748 1.00 85.31 98 PHE A N 1
ATOM 790 C CA . PHE A 1 98 ? 5.915 11.269 20.583 1.00 85.31 98 PHE A CA 1
ATOM 791 C C . PHE A 1 98 ? 6.491 12.679 20.597 1.00 85.31 98 PHE A C 1
ATOM 793 O O . PHE A 1 98 ? 5.769 13.668 20.532 1.00 85.31 98 PHE A O 1
ATOM 800 N N . THR A 1 99 ? 7.815 12.759 20.643 1.00 79.56 99 THR A N 1
ATOM 801 C CA . THR A 1 99 ? 8.560 14.022 20.633 1.00 79.56 99 THR A CA 1
ATOM 802 C C . THR A 1 99 ? 8.886 14.517 19.222 1.00 79.56 99 THR A C 1
ATOM 804 O O . THR A 1 99 ? 9.380 15.630 19.073 1.00 79.56 99 THR A O 1
ATOM 807 N N . SER A 1 100 ? 8.624 13.708 18.188 1.00 88.06 100 SER A N 1
ATOM 808 C CA . SER A 1 100 ? 8.972 13.997 16.792 1.00 88.06 100 SER A CA 1
ATOM 809 C C . SER A 1 100 ? 7.810 13.709 15.840 1.00 88.06 100 SER A C 1
ATOM 811 O O . SER A 1 100 ? 7.206 12.631 15.878 1.00 88.06 100 SER A O 1
ATOM 813 N N . GLU A 1 101 ? 7.549 14.651 14.930 1.00 87.44 101 GLU A N 1
ATOM 814 C CA . GLU A 1 101 ? 6.608 14.473 13.818 1.00 87.44 101 GLU A CA 1
ATOM 815 C C . GLU A 1 101 ? 7.036 13.348 12.863 1.00 87.44 101 GLU A C 1
ATOM 817 O O . GLU A 1 101 ? 6.188 12.680 12.265 1.00 87.44 101 GLU A O 1
ATOM 822 N N . GLU A 1 102 ? 8.339 13.071 12.755 1.00 90.19 102 GLU A N 1
ATOM 823 C CA . GLU A 1 102 ? 8.848 11.976 11.926 1.00 90.19 102 GLU A CA 1
ATOM 824 C C . GLU A 1 102 ? 8.361 10.618 12.433 1.00 90.19 102 GLU A C 1
ATOM 826 O O . GLU A 1 102 ? 7.988 9.762 11.630 1.00 90.19 102 GLU A O 1
ATOM 831 N N . THR A 1 103 ? 8.284 10.436 13.755 1.00 90.56 103 THR A N 1
ATOM 832 C CA . THR A 1 103 ? 7.786 9.199 14.369 1.00 90.56 103 THR A CA 1
ATOM 833 C C . THR A 1 103 ? 6.291 9.013 14.117 1.00 90.56 103 THR A C 1
ATOM 835 O O . THR A 1 103 ? 5.845 7.897 13.837 1.00 90.56 103 THR A O 1
ATOM 838 N N . LEU A 1 104 ? 5.511 10.100 14.140 1.00 91.94 104 LEU A N 1
ATOM 839 C CA . LEU A 1 104 ? 4.090 10.063 13.776 1.00 91.94 104 LEU A CA 1
ATOM 840 C C . LEU A 1 104 ? 3.919 9.654 12.308 1.00 91.94 104 LEU A C 1
ATOM 842 O O . LEU A 1 104 ? 3.151 8.742 11.994 1.00 91.94 104 LEU A O 1
ATOM 846 N N . MET A 1 105 ? 4.685 10.273 11.407 1.00 94.62 105 MET A N 1
ATOM 847 C CA . MET A 1 105 ? 4.674 9.935 9.982 1.00 94.62 105 MET A CA 1
ATOM 848 C C . MET A 1 105 ? 5.180 8.520 9.698 1.00 94.62 105 MET A C 1
ATOM 850 O O . MET A 1 105 ? 4.665 7.858 8.794 1.00 94.62 105 MET A O 1
ATOM 854 N N . PHE A 1 106 ? 6.151 8.025 10.464 1.00 95.25 106 PHE A N 1
ATOM 855 C CA . PHE A 1 106 ? 6.583 6.633 10.419 1.00 95.25 106 PHE A CA 1
ATOM 856 C C . PHE A 1 106 ? 5.429 5.692 10.779 1.00 95.25 106 PHE A C 1
ATOM 858 O O . PHE A 1 106 ? 5.106 4.808 9.988 1.00 95.25 106 PHE A O 1
ATOM 865 N N . CYS A 1 107 ? 4.741 5.929 11.901 1.00 96.06 107 CYS A N 1
ATOM 866 C CA . CYS A 1 107 ? 3.606 5.106 12.324 1.00 96.06 107 CYS A CA 1
ATOM 867 C C . CYS A 1 107 ? 2.478 5.104 11.284 1.00 96.06 107 CYS A C 1
ATOM 869 O O . CYS A 1 107 ? 1.919 4.050 10.992 1.00 96.06 107 CYS A O 1
ATOM 871 N N . MET A 1 108 ? 2.178 6.253 10.671 1.00 96.94 108 MET A N 1
ATOM 872 C CA . MET A 1 108 ? 1.177 6.341 9.603 1.00 96.94 108 MET A CA 1
ATOM 873 C C . MET A 1 108 ? 1.575 5.554 8.349 1.00 96.94 108 MET A C 1
ATOM 875 O O . MET A 1 108 ? 0.742 4.859 7.768 1.00 96.94 108 MET A O 1
ATOM 879 N N . ARG A 1 109 ? 2.848 5.626 7.936 1.00 97.88 109 ARG A N 1
ATOM 880 C CA . ARG A 1 109 ? 3.372 4.860 6.792 1.00 97.88 109 ARG A CA 1
ATOM 881 C C . ARG A 1 109 ? 3.349 3.361 7.057 1.00 97.88 109 ARG A C 1
ATOM 883 O O . ARG A 1 109 ? 2.921 2.615 6.180 1.00 97.88 109 ARG A O 1
ATOM 890 N N . VAL A 1 110 ? 3.767 2.936 8.251 1.00 98.38 110 VAL A N 1
ATOM 891 C CA . VAL A 1 110 ? 3.701 1.531 8.672 1.00 98.38 110 VAL A CA 1
ATOM 892 C C . VAL A 1 110 ? 2.254 1.061 8.647 1.00 98.38 110 VAL A C 1
ATOM 894 O O . VAL A 1 110 ? 1.974 0.083 7.965 1.00 98.38 110 VAL A O 1
ATOM 897 N N . MET A 1 111 ? 1.338 1.798 9.287 1.00 98.44 111 MET A N 1
ATOM 898 C CA . MET A 1 111 ? -0.091 1.477 9.327 1.00 98.44 111 MET A CA 1
ATOM 899 C C . MET A 1 111 ? -0.666 1.263 7.923 1.00 98.44 111 MET A C 1
ATOM 901 O O . MET A 1 111 ? -1.243 0.217 7.651 1.00 98.44 111 MET A O 1
ATOM 905 N N . VAL A 1 112 ? -0.471 2.214 7.005 1.00 98.50 112 VAL A N 1
ATOM 906 C CA . VAL A 1 112 ? -0.994 2.105 5.632 1.00 98.50 112 VAL A CA 1
ATOM 907 C C . VAL A 1 112 ? -0.326 0.976 4.852 1.00 98.50 112 VAL A C 1
ATOM 909 O O . VAL A 1 112 ? -1.008 0.252 4.127 1.00 98.50 112 VAL A O 1
ATOM 912 N N . GLY A 1 113 ? 0.982 0.781 5.031 1.00 98.56 113 GLY A N 1
ATOM 913 C CA . GLY A 1 113 ? 1.707 -0.333 4.431 1.00 98.56 113 GLY A CA 1
ATOM 914 C C . GLY A 1 113 ? 1.119 -1.681 4.843 1.00 98.56 113 GLY A C 1
ATOM 915 O O . GLY A 1 113 ? 0.721 -2.458 3.978 1.00 98.56 113 GLY A O 1
ATOM 916 N N . VAL A 1 114 ? 0.994 -1.943 6.149 1.00 98.50 114 VAL A N 1
ATOM 917 C CA . VAL A 1 114 ? 0.489 -3.233 6.646 1.00 98.50 114 VAL A CA 1
ATOM 918 C C . VAL A 1 114 ? -1.000 -3.446 6.369 1.00 98.50 114 VAL A C 1
ATOM 920 O O . VAL A 1 114 ? -1.397 -4.584 6.135 1.00 98.50 114 VAL A O 1
ATOM 923 N N . ILE A 1 115 ? -1.807 -2.379 6.295 1.00 98.69 115 ILE A N 1
ATOM 924 C CA . ILE A 1 115 ? -3.201 -2.446 5.827 1.00 98.69 115 ILE A CA 1
ATOM 925 C C . ILE A 1 115 ? -3.263 -3.003 4.407 1.00 98.69 115 ILE A C 1
ATOM 927 O O . ILE A 1 115 ? -4.050 -3.905 4.134 1.00 98.69 115 ILE A O 1
ATOM 931 N N . ILE A 1 116 ? -2.443 -2.466 3.500 1.00 98.62 116 ILE A N 1
ATOM 932 C CA . ILE A 1 116 ? -2.458 -2.874 2.093 1.00 98.62 116 ILE A CA 1
ATOM 933 C C . ILE A 1 116 ? -1.949 -4.311 1.961 1.00 98.62 116 ILE A C 1
ATOM 935 O O . ILE A 1 116 ? -2.582 -5.108 1.276 1.00 98.62 116 ILE A O 1
ATOM 939 N N . LEU A 1 117 ? -0.885 -4.690 2.679 1.00 98.62 117 LEU A N 1
ATOM 940 C CA . LEU A 1 117 ? -0.432 -6.086 2.705 1.00 98.62 117 LEU A CA 1
ATOM 941 C C . LEU A 1 117 ? -1.532 -7.032 3.212 1.00 98.62 117 LEU A C 1
ATOM 943 O O . LEU A 1 117 ? -1.791 -8.057 2.584 1.00 98.62 117 LEU A O 1
ATOM 947 N N . TYR A 1 118 ? -2.213 -6.674 4.307 1.00 98.62 118 TYR A N 1
ATOM 948 C CA . TYR A 1 118 ? -3.327 -7.458 4.842 1.00 98.62 118 TYR A CA 1
ATOM 949 C C . TYR A 1 118 ? -4.452 -7.587 3.817 1.00 98.62 118 TYR A C 1
ATOM 951 O O . TYR A 1 118 ? -4.973 -8.680 3.625 1.00 98.62 118 TYR A O 1
ATOM 959 N N . ASP A 1 119 ? -4.808 -6.500 3.131 1.00 98.50 119 ASP A N 1
ATOM 960 C CA . ASP A 1 119 ? -5.874 -6.505 2.133 1.00 98.50 119 ASP A CA 1
ATOM 961 C C . ASP A 1 119 ? -5.576 -7.433 0.950 1.00 98.50 119 ASP A C 1
ATOM 963 O O . ASP A 1 119 ? -6.489 -8.060 0.429 1.00 98.50 119 ASP A O 1
ATOM 967 N N . HIS A 1 120 ? -4.315 -7.568 0.534 1.00 98.06 120 HIS A N 1
ATOM 968 C CA . HIS A 1 120 ? -3.939 -8.493 -0.544 1.00 98.06 120 HIS A CA 1
ATOM 969 C C . HIS A 1 120 ? -3.887 -9.957 -0.094 1.00 98.06 120 HIS A C 1
ATOM 971 O O . HIS A 1 120 ? -4.192 -10.846 -0.890 1.00 98.06 120 HIS A O 1
ATOM 977 N N . VAL A 1 121 ? -3.512 -10.208 1.163 1.00 97.00 121 VAL A N 1
ATOM 978 C CA . VAL A 1 121 ? -3.292 -11.559 1.703 1.00 97.00 121 VAL A CA 1
ATOM 979 C C . VAL A 1 121 ? -4.563 -12.168 2.294 1.00 97.00 121 VAL A C 1
ATOM 981 O O . VAL A 1 121 ? -4.829 -13.349 2.089 1.00 97.00 121 VAL A O 1
ATOM 984 N N . HIS A 1 122 ? -5.349 -11.394 3.043 1.00 97.00 122 HIS A N 1
ATOM 985 C CA . HIS A 1 122 ? -6.514 -11.905 3.755 1.00 97.00 122 HIS A CA 1
ATOM 986 C C . HIS A 1 122 ? -7.654 -12.247 2.774 1.00 97.00 122 HIS A C 1
ATOM 988 O O . HIS A 1 122 ? -7.976 -11.417 1.920 1.00 97.00 122 HIS A O 1
ATOM 994 N N . PRO A 1 123 ? -8.327 -13.412 2.895 1.00 94.12 123 PRO A N 1
ATOM 995 C CA . PRO A 1 123 ? -9.278 -13.886 1.882 1.00 94.12 123 PRO A CA 1
ATOM 996 C C . PRO A 1 123 ? -10.453 -12.945 1.599 1.00 94.12 123 PRO A C 1
ATOM 998 O O . PRO A 1 123 ? -10.919 -12.875 0.468 1.00 94.12 123 PRO A O 1
ATOM 1001 N N . VAL A 1 124 ? -10.929 -12.228 2.623 1.00 94.88 124 VAL A N 1
ATOM 1002 C CA . VAL A 1 124 ? -12.037 -11.258 2.507 1.00 94.88 124 VAL A CA 1
ATOM 1003 C C . VAL A 1 124 ? -11.564 -9.799 2.490 1.00 94.88 124 VAL A C 1
ATOM 1005 O O . VAL A 1 124 ? -12.384 -8.885 2.549 1.00 94.88 124 VAL A O 1
ATOM 1008 N N . GLY A 1 125 ? -10.248 -9.573 2.475 1.00 96.75 125 GLY A N 1
ATOM 1009 C CA . GLY A 1 125 ? -9.657 -8.239 2.491 1.00 96.75 125 GLY A CA 1
ATOM 1010 C C . GLY A 1 125 ? -9.744 -7.497 3.824 1.00 96.75 125 GLY A C 1
ATOM 1011 O O . GLY A 1 125 ? -10.260 -7.998 4.826 1.00 96.75 125 GLY A O 1
ATOM 1012 N N . ALA A 1 126 ? -9.231 -6.266 3.816 1.00 97.69 126 ALA A N 1
ATOM 1013 C CA . ALA A 1 126 ? -9.196 -5.361 4.964 1.00 97.69 126 ALA A CA 1
ATOM 1014 C C . ALA A 1 126 ? -10.525 -4.622 5.193 1.00 97.69 126 ALA A C 1
ATOM 1016 O O . ALA A 1 126 ? -10.751 -4.097 6.283 1.00 97.69 126 ALA A O 1
ATOM 1017 N N . PHE A 1 127 ? -11.389 -4.569 4.174 1.00 96.50 127 PHE A N 1
ATOM 1018 C CA . PHE A 1 127 ? -12.591 -3.727 4.137 1.00 96.50 127 PHE A CA 1
ATOM 1019 C C . PHE A 1 127 ? -13.888 -4.446 4.532 1.00 96.50 127 PHE A C 1
ATOM 1021 O O . PHE A 1 127 ? -14.914 -3.792 4.753 1.00 96.50 127 PHE A O 1
ATOM 1028 N N . CYS A 1 128 ? -13.859 -5.777 4.633 1.00 93.50 128 CYS A N 1
ATOM 1029 C CA . CYS A 1 128 ? -15.003 -6.559 5.085 1.00 93.50 128 CYS A CA 1
ATOM 1030 C C . CYS A 1 128 ? -15.324 -6.265 6.560 1.00 93.50 128 CYS A C 1
ATOM 1032 O O . CYS A 1 128 ? -14.430 -6.035 7.369 1.00 93.50 128 CYS A O 1
ATOM 1034 N N . LYS A 1 129 ? -16.603 -6.349 6.948 1.00 87.50 129 LYS A N 1
ATOM 1035 C CA . LYS A 1 129 ? -17.039 -6.162 8.346 1.00 87.50 129 LYS A CA 1
ATOM 1036 C C . LYS A 1 129 ? -16.413 -7.161 9.325 1.00 87.50 129 LYS A C 1
ATOM 1038 O O . LYS A 1 129 ? -16.334 -6.863 10.508 1.00 87.50 129 LYS A O 1
ATOM 1043 N N . THR A 1 130 ? -16.010 -8.337 8.844 1.00 89.94 130 THR A N 1
ATOM 1044 C CA . THR A 1 130 ? -15.351 -9.379 9.647 1.00 89.94 130 THR A CA 1
ATOM 1045 C C . THR A 1 130 ? -13.828 -9.221 9.702 1.00 89.94 130 THR A C 1
ATOM 1047 O O . THR A 1 130 ? -13.159 -10.045 10.316 1.00 89.94 130 THR A O 1
ATOM 1050 N N . SER A 1 131 ? -13.268 -8.202 9.040 1.00 94.62 131 SER A N 1
ATOM 1051 C CA . SER A 1 131 ? -11.844 -7.872 9.110 1.00 94.62 131 SER A CA 1
ATOM 1052 C C . SER A 1 131 ? -11.447 -7.506 10.540 1.00 94.62 131 SER A C 1
ATOM 10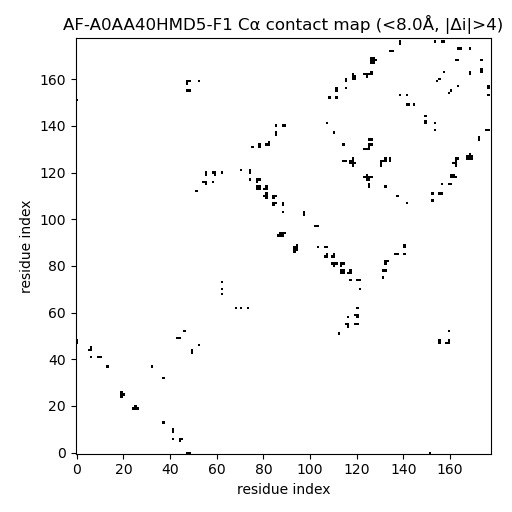54 O O . SER A 1 131 ? -12.193 -6.829 11.248 1.00 94.62 131 SER A O 1
ATOM 1056 N N . LYS A 1 132 ? -10.235 -7.898 10.948 1.00 95.50 132 L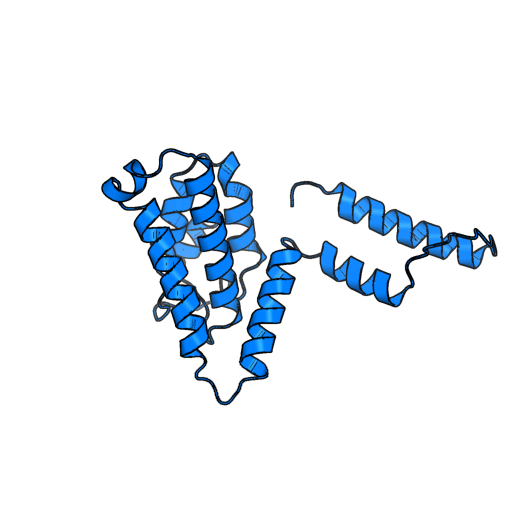YS A N 1
ATOM 1057 C CA . LYS A 1 132 ? -9.647 -7.482 12.235 1.00 95.50 132 LYS A CA 1
ATOM 1058 C C . LYS A 1 132 ? -9.169 -6.023 12.221 1.00 95.50 132 LYS A C 1
ATOM 1060 O O . LYS A 1 132 ? -8.775 -5.500 13.258 1.00 95.50 132 LYS A O 1
ATOM 1065 N N . ILE A 1 133 ? -9.180 -5.365 11.060 1.00 97.81 133 ILE A N 1
ATOM 1066 C CA . ILE A 1 133 ? -8.715 -3.987 10.907 1.00 97.81 133 ILE A CA 1
ATOM 1067 C C . ILE A 1 133 ? -9.887 -3.004 11.005 1.00 97.81 133 ILE A C 1
ATOM 1069 O O . ILE A 1 133 ? -10.795 -3.011 10.173 1.00 97.81 133 ILE A O 1
ATOM 1073 N N . ASP A 1 134 ? -9.812 -2.076 11.964 1.00 97.06 134 ASP A N 1
ATOM 1074 C CA . ASP A 1 134 ? -10.714 -0.921 12.046 1.00 97.06 134 ASP A CA 1
ATOM 1075 C C . ASP A 1 13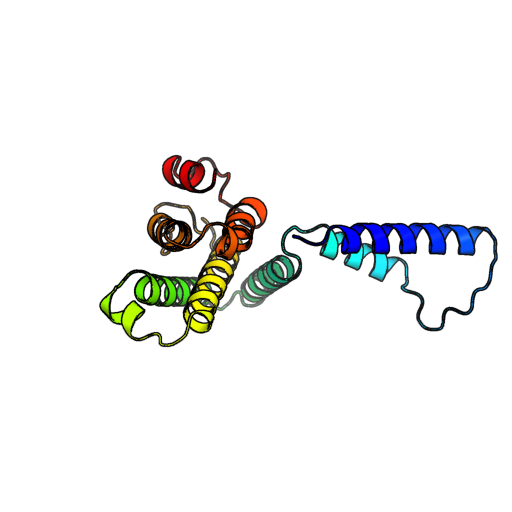4 ? -10.373 0.128 10.976 1.00 97.06 134 ASP A C 1
ATOM 1077 O O . ASP A 1 134 ? -9.693 1.130 11.218 1.00 97.06 134 ASP A O 1
ATOM 1081 N N . MET A 1 135 ? -10.869 -0.105 9.762 1.00 97.44 135 MET A N 1
ATOM 1082 C CA . MET A 1 135 ? -10.556 0.750 8.622 1.00 97.44 135 MET A CA 1
ATOM 1083 C C . MET A 1 135 ? -11.111 2.165 8.743 1.00 97.44 135 MET A C 1
ATOM 1085 O O . MET A 1 135 ? -10.473 3.128 8.315 1.00 97.44 135 MET A O 1
ATOM 1089 N N . LYS A 1 136 ? -12.267 2.319 9.390 1.00 96.56 136 LYS A N 1
ATOM 1090 C CA . LYS A 1 136 ? -12.859 3.634 9.635 1.00 96.56 136 LYS A CA 1
ATOM 1091 C C . LYS A 1 136 ? -11.968 4.457 10.564 1.00 96.56 136 LYS A C 1
ATOM 1093 O O . LYS A 1 136 ? -11.695 5.618 10.260 1.00 96.56 136 LYS A O 1
ATOM 1098 N N . GLY A 1 137 ? -11.494 3.856 11.653 1.00 97.12 137 GLY A N 1
ATOM 1099 C CA . GLY A 1 137 ? -10.568 4.496 12.578 1.00 97.12 137 GLY A CA 1
ATOM 1100 C C . GLY A 1 137 ? -9.223 4.832 11.928 1.00 97.12 137 GLY A C 1
ATOM 1101 O O . GLY A 1 137 ? -8.755 5.961 12.052 1.00 97.12 137 GLY A O 1
ATOM 1102 N N . CYS A 1 138 ? -8.641 3.912 11.150 1.00 98.00 138 CYS A N 1
ATOM 1103 C CA . CYS A 1 138 ? -7.387 4.167 10.430 1.00 98.00 138 CYS A CA 1
ATOM 1104 C C . CYS A 1 138 ? -7.496 5.349 9.451 1.00 98.00 138 CYS A C 1
ATOM 1106 O O . CYS A 1 138 ? -6.623 6.216 9.439 1.00 98.00 138 CYS A O 1
ATOM 1108 N N . ILE A 1 139 ? -8.572 5.430 8.657 1.00 97.62 139 ILE A N 1
ATOM 1109 C CA . ILE A 1 139 ? -8.771 6.551 7.722 1.00 97.62 139 ILE A CA 1
ATOM 1110 C C . ILE A 1 139 ? -9.035 7.858 8.481 1.00 97.62 139 ILE A C 1
ATOM 1112 O O . ILE A 1 139 ? -8.555 8.911 8.063 1.00 97.62 139 ILE A O 1
ATOM 1116 N N . LYS A 1 140 ? -9.761 7.809 9.606 1.00 97.12 140 LYS A N 1
ATOM 1117 C CA . LYS A 1 140 ? -10.015 8.986 10.451 1.00 97.12 140 LYS A CA 1
ATOM 1118 C C . LYS A 1 140 ? -8.710 9.600 10.963 1.00 97.12 140 LYS A C 1
ATOM 1120 O O . LYS A 1 140 ? -8.506 10.792 10.774 1.00 97.12 140 LYS A O 1
ATOM 1125 N N . VAL A 1 141 ? -7.806 8.779 11.502 1.00 96.06 141 VAL A N 1
ATOM 1126 C CA . VAL A 1 141 ? -6.484 9.218 11.985 1.00 96.06 141 VAL A CA 1
ATOM 1127 C C . VAL A 1 141 ? -5.680 9.928 10.890 1.00 96.06 141 VAL A C 1
ATOM 1129 O O . VAL A 1 141 ? -5.031 10.941 11.157 1.00 96.06 141 VAL A O 1
ATOM 1132 N N . LEU A 1 142 ? -5.734 9.426 9.649 1.00 97.06 142 LEU A N 1
ATOM 1133 C CA . LEU A 1 142 ? -5.084 10.077 8.507 1.00 97.06 142 LEU A CA 1
ATOM 1134 C C . LEU A 1 142 ? -5.756 11.414 8.170 1.00 97.06 142 LEU A C 1
ATOM 1136 O O . LEU A 1 142 ? -5.061 12.407 7.991 1.00 97.06 142 LEU A O 1
ATOM 1140 N N . LYS A 1 143 ? -7.092 11.468 8.126 1.00 95.44 143 LYS A N 1
ATOM 1141 C CA . LYS A 1 143 ? -7.843 12.700 7.820 1.00 95.44 143 LYS A CA 1
ATOM 1142 C C . LYS A 1 143 ? -7.707 13.805 8.868 1.00 95.44 143 LYS A C 1
ATOM 1144 O O . LYS A 1 143 ? -7.982 14.956 8.554 1.00 95.44 143 LYS A O 1
ATOM 1149 N N . GLU A 1 144 ? -7.301 13.470 10.087 1.00 93.81 144 GLU A N 1
ATOM 1150 C CA . GLU A 1 144 ? -6.989 14.447 11.138 1.00 93.81 144 GLU A CA 1
ATOM 1151 C C . GLU A 1 144 ? -5.633 15.144 10.926 1.00 93.81 144 GLU A C 1
ATOM 1153 O O . GLU A 1 144 ? -5.327 16.108 11.624 1.00 93.81 144 GLU A O 1
ATOM 1158 N N . GLN A 1 145 ? -4.805 14.672 9.988 1.00 93.25 145 GLN A N 1
ATOM 1159 C CA . GLN A 1 145 ? -3.532 15.311 9.659 1.00 93.25 145 GLN A CA 1
ATOM 1160 C C . GLN A 1 145 ? -3.696 16.398 8.593 1.00 93.25 145 GLN A C 1
ATOM 1162 O O . GLN A 1 145 ? -4.689 16.443 7.866 1.00 93.25 145 GLN A O 1
ATOM 1167 N N . ALA A 1 146 ? -2.674 17.247 8.454 1.00 92.62 146 ALA A N 1
ATOM 1168 C CA . ALA A 1 146 ? -2.596 18.199 7.351 1.00 92.62 146 ALA A CA 1
ATOM 1169 C C . ALA A 1 146 ? -2.715 17.460 5.996 1.00 92.62 146 ALA A C 1
ATOM 1171 O O . ALA A 1 146 ? -1.921 16.550 5.745 1.00 92.62 146 ALA A O 1
ATOM 1172 N N . PRO A 1 147 ? -3.657 17.830 5.105 1.00 90.06 147 PRO A N 1
ATOM 1173 C CA . PRO A 1 147 ? -3.935 17.071 3.882 1.00 90.06 147 PRO A CA 1
ATOM 1174 C C . PRO A 1 147 ? -2.689 16.781 3.033 1.00 90.06 147 PRO A C 1
ATOM 1176 O O . PRO A 1 147 ? -2.465 15.646 2.612 1.00 90.06 147 PRO A O 1
ATOM 1179 N N . ASP A 1 148 ? -1.812 17.772 2.868 1.00 90.88 148 ASP A N 1
ATOM 1180 C CA . ASP A 1 148 ? -0.623 17.664 2.017 1.00 90.88 148 ASP A CA 1
ATOM 1181 C C . ASP A 1 148 ? 0.404 16.626 2.493 1.00 90.88 148 ASP A C 1
ATOM 1183 O O . ASP A 1 148 ? 1.165 16.094 1.668 1.00 90.88 148 ASP A O 1
ATOM 1187 N N . SER A 1 149 ? 0.431 16.323 3.799 1.00 91.31 149 SER A N 1
ATOM 1188 C CA . SER A 1 149 ? 1.387 15.383 4.397 1.00 91.31 149 SER A CA 1
ATOM 1189 C C . SER A 1 149 ? 0.959 13.923 4.232 1.00 91.31 149 SER A C 1
ATOM 1191 O O . SER A 1 149 ? 1.815 13.041 4.105 1.00 91.31 149 SER A O 1
ATOM 1193 N N . VAL A 1 150 ? -0.352 13.661 4.162 1.00 95.44 150 VAL A N 1
ATOM 1194 C CA . VAL A 1 150 ? -0.932 12.308 4.102 1.00 95.44 150 VAL A CA 1
ATOM 1195 C C . VAL A 1 150 ? -1.592 11.965 2.769 1.00 95.44 150 VAL A C 1
ATOM 1197 O O . VAL A 1 150 ? -1.925 10.802 2.553 1.00 95.44 150 VAL A O 1
ATOM 1200 N N . GLU A 1 151 ? -1.733 12.912 1.839 1.00 95.19 151 GLU A N 1
ATOM 1201 C CA . GLU A 1 151 ? -2.395 12.678 0.546 1.00 95.19 151 GLU A CA 1
ATOM 1202 C C . GLU A 1 151 ? -1.779 11.502 -0.232 1.00 95.19 151 GLU A C 1
ATOM 1204 O O . GLU A 1 151 ? -2.479 10.707 -0.855 1.00 95.19 151 GLU A O 1
ATOM 1209 N N . GLY A 1 152 ? -0.457 11.317 -0.151 1.00 95.88 152 GLY A N 1
ATOM 1210 C CA . GLY A 1 152 ? 0.209 10.152 -0.745 1.00 95.88 152 GLY A CA 1
ATOM 1211 C C . GLY A 1 152 ? -0.226 8.815 -0.128 1.00 95.88 152 GLY A C 1
ATOM 1212 O O . GLY A 1 152 ? -0.331 7.818 -0.838 1.00 95.88 152 GLY A O 1
ATOM 1213 N N . LEU A 1 153 ? -0.512 8.796 1.176 1.00 97.38 153 LEU A N 1
ATOM 1214 C CA . LEU A 1 153 ? -0.980 7.613 1.902 1.00 97.38 153 LEU A CA 1
ATOM 1215 C C . LEU A 1 153 ? -2.451 7.311 1.597 1.00 97.38 153 LEU A C 1
ATOM 1217 O O . LEU A 1 153 ? -2.803 6.156 1.362 1.00 97.38 153 LEU A O 1
ATOM 1221 N N . LEU A 1 154 ? -3.296 8.344 1.530 1.00 97.31 154 LEU A N 1
ATOM 1222 C CA . LEU A 1 154 ? -4.691 8.203 1.104 1.00 97.31 154 LEU A CA 1
ATOM 1223 C C . LEU A 1 154 ? -4.774 7.683 -0.337 1.00 97.31 154 LEU A C 1
ATOM 1225 O O . LEU A 1 154 ? -5.544 6.769 -0.619 1.00 97.31 154 LEU A O 1
ATOM 1229 N N . ASN A 1 155 ? -3.919 8.179 -1.234 1.00 96.75 155 ASN A N 1
ATOM 1230 C CA . ASN A 1 155 ? -3.828 7.667 -2.600 1.00 96.75 155 ASN A CA 1
ATOM 1231 C C . ASN A 1 155 ? -3.328 6.220 -2.668 1.00 96.75 155 ASN A C 1
ATOM 1233 O O . ASN A 1 155 ? -3.836 5.444 -3.475 1.00 96.75 155 ASN A O 1
ATOM 1237 N N . ALA A 1 156 ? -2.407 5.808 -1.793 1.00 97.50 156 ALA A N 1
ATOM 1238 C CA . ALA A 1 156 ? -2.030 4.400 -1.697 1.00 97.50 156 ALA A CA 1
ATOM 1239 C C . ALA A 1 156 ? -3.247 3.519 -1.350 1.00 97.50 156 ALA A C 1
ATOM 1241 O O . ALA A 1 156 ? -3.469 2.510 -2.019 1.00 97.50 156 ALA A O 1
ATOM 1242 N N . LEU A 1 157 ? -4.081 3.938 -0.387 1.00 97.75 157 LEU A N 1
ATOM 1243 C CA . LEU A 1 157 ? -5.324 3.235 -0.046 1.00 97.75 157 LEU A CA 1
ATOM 1244 C C . LEU A 1 157 ? -6.338 3.232 -1.199 1.00 97.75 157 LEU A C 1
ATOM 1246 O O . LEU A 1 157 ? -7.000 2.222 -1.403 1.00 97.75 157 LEU A O 1
ATOM 12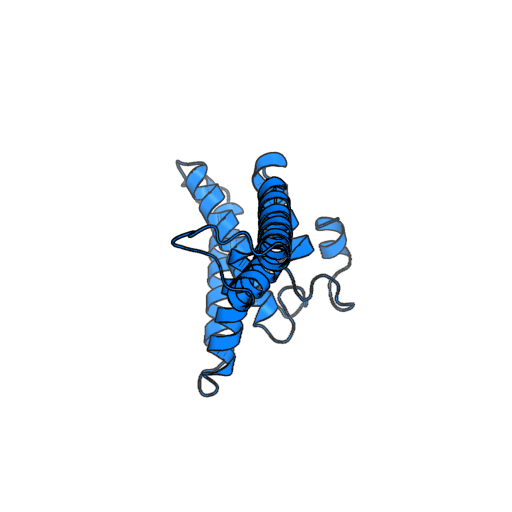50 N N . ARG A 1 158 ? -6.453 4.320 -1.969 1.00 96.44 158 ARG A N 1
ATOM 1251 C CA . ARG A 1 158 ? -7.383 4.419 -3.111 1.00 96.44 158 ARG A CA 1
ATOM 1252 C C . ARG A 1 158 ? -7.001 3.513 -4.280 1.00 96.44 158 ARG A C 1
ATOM 1254 O O . ARG A 1 158 ? -7.878 2.923 -4.900 1.00 96.44 158 ARG A O 1
ATOM 1261 N N . PHE A 1 159 ? -5.710 3.440 -4.599 1.00 95.56 159 PHE A N 1
ATOM 1262 C CA . PHE A 1 159 ? -5.251 2.875 -5.874 1.00 95.56 159 PHE A CA 1
ATOM 1263 C C . PHE A 1 159 ? -4.523 1.537 -5.752 1.00 95.56 159 PHE A C 1
ATOM 1265 O O . PHE A 1 159 ? -4.365 0.848 -6.753 1.00 95.56 159 PHE A O 1
ATOM 1272 N N . THR A 1 160 ? -4.068 1.164 -4.554 1.00 96.81 160 THR A N 1
ATOM 1273 C CA . THR A 1 160 ? -3.251 -0.052 -4.354 1.00 96.81 160 THR A CA 1
ATOM 1274 C C . THR A 1 160 ? -4.016 -1.155 -3.636 1.00 96.81 160 THR A C 1
ATOM 1276 O O . THR A 1 160 ? -3.573 -2.301 -3.618 1.00 96.81 160 THR A O 1
ATOM 1279 N N . THR A 1 161 ? -5.153 -0.839 -3.022 1.00 97.25 161 THR A N 1
ATOM 1280 C CA . THR A 1 161 ? -5.991 -1.834 -2.351 1.00 97.25 161 THR A CA 1
ATOM 1281 C C . THR A 1 161 ? -6.695 -2.727 -3.365 1.00 97.25 161 THR A C 1
ATOM 1283 O O . THR A 1 161 ? -6.971 -2.332 -4.497 1.00 97.25 161 THR A O 1
ATOM 1286 N N . LYS A 1 162 ? -6.954 -3.964 -2.955 1.00 96.94 162 LYS A N 1
ATOM 1287 C CA . LYS A 1 162 ? -7.613 -4.989 -3.754 1.00 96.94 162 LYS A CA 1
ATOM 1288 C C . LYS A 1 162 ? -9.128 -4.938 -3.579 1.00 96.94 162 LYS A C 1
ATOM 1290 O O . LYS A 1 162 ? -9.836 -4.981 -4.577 1.00 96.94 162 LYS A O 1
ATOM 1295 N N . HIS A 1 163 ? -9.613 -4.797 -2.342 1.00 97.69 163 HIS A N 1
ATOM 1296 C CA . HIS A 1 163 ? -11.036 -5.000 -2.026 1.00 97.69 163 HIS A CA 1
ATOM 1297 C C . HIS A 1 163 ? -11.819 -3.701 -1.745 1.00 97.69 163 HIS A C 1
ATOM 1299 O O . HIS A 1 163 ? -13.004 -3.742 -1.412 1.00 97.69 163 HIS A O 1
ATOM 1305 N N . LEU A 1 164 ? -11.213 -2.513 -1.897 1.00 96.50 164 LEU A N 1
ATOM 1306 C CA . LEU A 1 164 ? -11.905 -1.229 -1.666 1.00 96.50 164 LEU A CA 1
ATOM 1307 C C . LEU A 1 164 ? -13.167 -1.072 -2.534 1.00 96.50 164 LEU A C 1
ATOM 1309 O O . LEU A 1 164 ? -14.174 -0.513 -2.092 1.00 96.50 164 LEU A O 1
ATOM 1313 N N . ASN A 1 165 ? -13.117 -1.575 -3.768 1.00 95.00 165 ASN A N 1
ATOM 1314 C CA . ASN A 1 165 ? -14.192 -1.427 -4.746 1.00 95.00 165 ASN A CA 1
ATOM 1315 C C . ASN A 1 165 ? -15.210 -2.581 -4.736 1.00 95.00 165 ASN A C 1
ATOM 1317 O O . ASN A 1 165 ? -16.208 -2.497 -5.457 1.00 95.00 165 ASN A O 1
ATOM 1321 N N . ASP A 1 166 ? -15.039 -3.584 -3.872 1.00 94.88 166 ASP A N 1
ATOM 1322 C CA . ASP A 1 166 ? -15.939 -4.736 -3.740 1.00 94.88 166 ASP A CA 1
ATOM 1323 C C . ASP A 1 166 ? -17.296 -4.344 -3.167 1.00 94.88 166 ASP A C 1
ATOM 1325 O O . ASP A 1 166 ? -17.368 -3.574 -2.210 1.00 94.88 166 ASP A O 1
ATOM 1329 N N . GLU A 1 167 ? -18.391 -4.900 -3.686 1.00 90.56 167 GLU A N 1
ATOM 1330 C CA . GLU A 1 167 ? -19.760 -4.590 -3.233 1.00 90.56 167 GLU A CA 1
ATOM 1331 C C . GLU A 1 167 ? -19.975 -4.782 -1.719 1.00 90.56 167 GLU A C 1
ATOM 1333 O O . GLU A 1 167 ? -20.799 -4.094 -1.115 1.00 90.56 167 GLU A O 1
ATOM 1338 N N . SER A 1 168 ? -19.196 -5.671 -1.095 1.00 90.44 168 SER A N 1
ATOM 1339 C CA . SER A 1 168 ? -19.190 -5.923 0.350 1.00 90.44 168 SER A CA 1
ATOM 1340 C C . SER A 1 168 ? -18.613 -4.761 1.177 1.00 90.44 168 SER A C 1
ATOM 1342 O O . SER A 1 168 ? -18.920 -4.638 2.369 1.00 90.44 168 SER A O 1
ATOM 1344 N N . THR A 1 169 ? -17.811 -3.885 0.566 1.00 94.12 169 THR A N 1
ATOM 1345 C CA . THR A 1 169 ? -17.161 -2.748 1.224 1.00 94.12 169 THR A CA 1
ATOM 1346 C C . THR A 1 169 ? -18.161 -1.641 1.547 1.00 94.12 169 THR A C 1
ATOM 1348 O O . THR A 1 169 ? -18.879 -1.129 0.686 1.00 94.12 169 THR A O 1
ATOM 1351 N N . SER A 1 170 ? -18.164 -1.212 2.814 1.00 93.19 170 SER A N 1
ATOM 1352 C CA . SER A 1 170 ? -19.071 -0.182 3.334 1.00 93.19 170 SER A CA 1
ATOM 1353 C C . SER A 1 170 ? -19.029 1.116 2.518 1.00 93.19 170 SER A C 1
ATOM 1355 O O . SER A 1 170 ? -17.970 1.728 2.354 1.00 93.19 170 SER A O 1
ATOM 1357 N N . LYS A 1 171 ? -20.209 1.608 2.109 1.00 93.62 171 LYS A N 1
ATOM 1358 C CA . LYS A 1 171 ? -20.372 2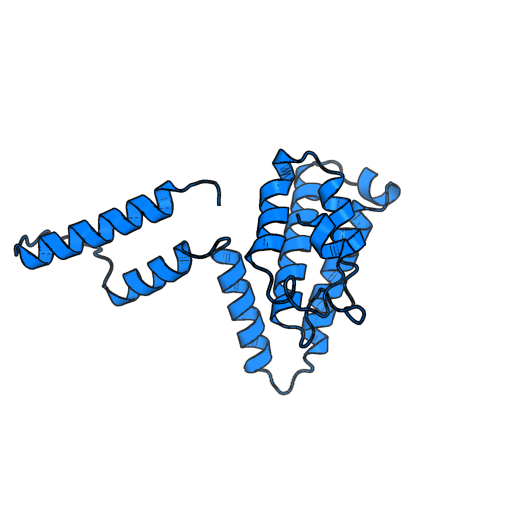.908 1.428 1.00 93.62 171 LYS A CA 1
ATOM 1359 C C . LYS A 1 171 ? -19.748 4.064 2.214 1.00 93.62 171 LYS A C 1
ATOM 1361 O O . LYS A 1 171 ? -19.202 4.980 1.610 1.00 93.62 171 LYS A O 1
ATOM 1366 N N . GLN A 1 172 ? -19.785 4.003 3.549 1.00 94.31 172 GLN A N 1
ATOM 1367 C CA . GLN A 1 172 ? -19.161 5.018 4.399 1.00 94.31 172 GLN A CA 1
ATOM 1368 C C . GLN A 1 172 ? -17.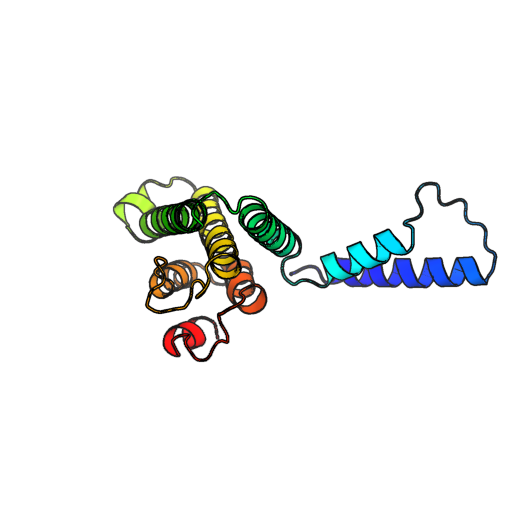638 5.050 4.217 1.00 94.31 172 GLN A C 1
ATOM 1370 O O . GLN A 1 172 ? -17.073 6.130 4.098 1.00 94.31 172 GLN A O 1
ATOM 1375 N N . ILE A 1 173 ? -16.978 3.888 4.167 1.00 94.38 173 ILE A N 1
ATOM 1376 C CA . ILE A 1 173 ? -15.520 3.814 3.985 1.00 94.38 173 ILE A CA 1
ATOM 1377 C C . ILE A 1 173 ? -15.134 4.336 2.599 1.00 94.38 173 ILE A C 1
ATOM 1379 O O . ILE A 1 173 ? -14.202 5.128 2.485 1.00 94.38 173 ILE A O 1
ATOM 1383 N N . ARG A 1 174 ? -15.898 3.973 1.561 1.00 93.94 174 ARG A N 1
ATOM 1384 C CA . ARG A 1 174 ? -15.687 4.508 0.210 1.00 93.94 174 ARG A CA 1
ATOM 1385 C C . ARG A 1 174 ? -15.805 6.029 0.177 1.00 93.94 174 ARG A C 1
ATOM 1387 O O . ARG A 1 174 ? -14.906 6.680 -0.329 1.00 93.94 174 ARG A O 1
ATOM 1394 N N . ALA A 1 175 ? -16.851 6.597 0.781 1.00 94.44 175 ALA A N 1
ATOM 1395 C CA . ALA A 1 175 ? -17.032 8.048 0.860 1.00 94.44 175 ALA A CA 1
ATOM 1396 C C . ALA A 1 175 ? -15.913 8.748 1.653 1.00 94.44 175 ALA A C 1
ATOM 1398 O O . ALA A 1 175 ? -15.569 9.890 1.372 1.00 94.44 175 ALA A O 1
ATOM 1399 N N . MET A 1 176 ? -15.304 8.071 2.634 1.00 94.75 176 MET A N 1
ATOM 1400 C CA . MET A 1 176 ? -14.131 8.604 3.329 1.00 94.75 176 MET A CA 1
ATOM 1401 C C . MET A 1 176 ? -12.876 8.616 2.447 1.00 94.75 176 MET A C 1
ATOM 1403 O O . MET A 1 176 ? -11.975 9.394 2.728 1.00 94.75 176 MET A O 1
ATOM 1407 N N . LEU A 1 177 ? -12.790 7.798 1.403 1.00 92.31 177 LEU A N 1
ATOM 1408 C CA . LEU A 1 177 ? -11.658 7.783 0.472 1.00 92.31 177 LEU A CA 1
ATOM 1409 C C . LEU A 1 177 ? -11.974 8.454 -0.870 1.00 92.31 177 LEU A C 1
ATOM 1411 O O . LEU A 1 177 ? -11.098 8.487 -1.727 1.00 92.31 177 LEU A O 1
ATOM 1415 N N . GLN A 1 178 ? -13.174 9.004 -1.049 1.00 80.94 178 GLN A N 1
ATOM 1416 C CA . GLN A 1 178 ? -13.497 9.899 -2.162 1.00 80.94 178 GLN A CA 1
ATOM 1417 C C . GLN A 1 178 ? -12.999 11.320 -1.898 1.00 80.94 178 GLN A C 1
ATOM 1419 O O . GLN A 1 178 ? -12.783 11.676 -0.711 1.00 80.94 178 GLN A O 1
#

InterPro domains:
  IPR009828 CYRIA/CYRIB, Rac1 binding domain [PF07159] (1-174)
  IPR039789 CYFIP-related Rac1 interactor [PTHR12422] (1-178)

Solvent-accessible surface area (backbone atoms only — not comparable to full-atom values): 10206 Å² total; per-residue (Å²): 115,94,62,66,59,64,56,51,54,51,54,48,51,54,53,53,54,55,51,33,61,75,68,68,54,83,68,89,56,94,77,69,78,52,71,68,60,48,51,53,50,50,59,40,64,70,41,76,51,41,69,60,52,52,50,34,50,50,55,40,47,53,55,67,72,42,71,90,54,64,67,58,66,56,44,49,53,30,34,48,52,27,47,52,31,41,50,41,65,66,38,65,81,49,38,70,68,56,92,46,70,66,56,55,53,46,38,53,51,51,26,55,51,31,46,43,37,30,18,67,57,38,94,71,21,40,52,31,90,86,33,84,44,64,56,65,60,50,52,48,57,52,68,75,45,65,62,87,81,39,48,69,58,54,47,44,59,67,71,67,44,72,41,69,84,40,91,76,29,50,69,69,58,50,60,69,70,101